Protein AF-A0AAN6S6J2-F1 (afdb_monomer)

Foldseek 3Di:
DDDDDDDDDDDDDDDDDDDDDDDPDDDDDDDDDDDDDDDDDDDDDDDDDPDPPPPPPPDDPLLQCVPCLAENELVSQAAPPRDPVPRPDPKHKYKWAFADFPQDFWGKTWTAGPVRRIAIETEPPDTRPRDDCVVQVNDHFWMKIDMSWHWYDDPDPPDHIYTYHYPPCPNVIHIQPHHPVLLSVLSVCCVVQQCDDDVVSFHAAPQPRHGQVVAPDQEPVRHRGWHADPQQRRGTHSDPVSVVNCCVPPCVSCSSNSNRSVVNRD

Secondary structure (DSSP, 8-state):
----------------------PSP----PPP------------------------PPPP-TT-TT-TTTS--TTTSPBTTS-GGG-S-S--EEEEEEEEE--SSS-EEEEE-TT--EEEEEETT--TTS--TTTTT--TTPEEEEET--EEPPSSTTPPPEEEE-TT-GGGSEEESS-HHHHHHHHHHHHHHTT-B-TTS-BB-TTT--BGGG--PBPTTSSB-PEE-TTTS--EESSHHHHHHHIIIIIHHHHHHHHHHHHHH-

Organism: NCBI:txid303347

InterPro domains:
  IPR002893 Zinc finger, MYND-type [PF01753] (205-255)
  IPR002893 Zinc finger, MYND-type [PS50865] (205-255)

Mean predicted aligned error: 13.7 Å

pLDDT: mean 77.32, std 24.16, range [29.52, 98.81]

Radius of gyration: 26.72 Å; Cα contacts (8 Å, |Δi|>4): 401; chains: 1; bounding box: 83×60×64 Å

Sequence (266 aa):
MGKWRISHSVGVSTHISPSNSSRPLSYTHLNLSYVHLFHCIYLSSYSTGNTSQSATMPVPNLTNFNDPLLFPTFTTCPDVDTNPNNVNSSHWFLLGQVKENMTITKPTLILADRLGSPFALVFDGLERDDLDFKSLGLKKGATVVIPNAIRTLPKEEGKRGFVSVPKGQAGEVKAIPGSLEKVLLVGEWMRVNGGIKNEGGKEICDSCGKPADETNEKSGNGKVGLLKCTGCGGVRYCNKDCQVEAWNNWHKGDCKVIKGINAIFA

Solvent-accessible surface area (backbone atoms only — not comparable to full-atom values): 16281 Å² total; per-residue (Å²): 141,85,84,88,84,86,90,81,89,79,87,83,84,85,82,87,77,90,80,87,82,78,68,88,75,82,92,79,86,86,80,90,83,87,88,77,88,82,89,76,91,82,82,89,77,95,72,96,69,95,69,88,71,76,76,74,72,77,77,78,64,73,45,54,70,79,41,57,74,44,30,26,46,77,87,71,35,51,35,81,86,52,63,76,91,75,55,95,51,101,60,34,32,38,48,26,20,29,68,43,80,67,55,75,63,34,39,28,34,34,27,25,24,89,87,61,55,68,34,38,43,35,40,40,92,40,49,46,81,74,59,64,43,70,86,57,48,64,37,72,46,16,17,37,40,31,64,66,52,45,30,42,78,45,94,48,92,91,54,69,34,35,34,72,37,55,65,90,45,66,81,66,46,43,43,32,62,40,42,45,70,54,49,49,55,50,28,50,47,42,64,70,53,53,80,40,47,48,100,85,70,37,48,41,17,76,58,80,63,52,44,25,84,82,31,94,35,61,16,101,81,74,44,74,24,50,38,60,41,88,84,36,65,72,50,34,15,55,46,70,65,41,45,52,52,31,39,75,73,57,41,62,75,41,38,55,31,50,29,33,49,43,76,75,56,104

Structure (mmCIF, N/CA/C/O backbone):
data_AF-A0AAN6S6J2-F1
#
_entry.id   AF-A0AAN6S6J2-F1
#
loop_
_atom_site.group_PDB
_atom_site.id
_atom_site.type_symbol
_atom_site.label_atom_id
_atom_site.label_alt_id
_atom_site.label_comp_id
_atom_site.label_asym_id
_atom_site.label_entity_id
_atom_site.label_seq_id
_atom_site.pdbx_PDB_ins_code
_atom_site.Cartn_x
_atom_site.Cartn_y
_atom_site.Cartn_z
_atom_site.occupancy
_atom_site.B_iso_or_equiv
_atom_site.auth_seq_id
_atom_site.auth_comp_id
_atom_site.auth_asym_id
_atom_site.auth_atom_id
_atom_site.pdbx_PDB_model_num
ATOM 1 N N . MET A 1 1 ? -44.672 42.317 -22.439 1.00 41.31 1 MET A N 1
ATOM 2 C CA . MET A 1 1 ? -44.789 43.487 -21.541 1.00 41.31 1 MET A CA 1
ATOM 3 C C . MET A 1 1 ? -45.827 43.159 -20.480 1.00 41.31 1 MET A C 1
ATOM 5 O O . MET A 1 1 ? -46.999 43.080 -20.804 1.00 41.31 1 MET A O 1
ATOM 9 N N . GLY A 1 2 ? -45.399 42.868 -19.254 1.00 33.25 2 GLY A N 1
ATOM 10 C CA . GLY A 1 2 ? -46.291 42.466 -18.164 1.00 33.25 2 GLY A CA 1
ATOM 11 C C . GLY A 1 2 ? -45.515 42.467 -16.855 1.00 33.25 2 GLY A C 1
ATOM 12 O O . GLY A 1 2 ? -44.528 41.755 -16.719 1.00 33.25 2 GLY A O 1
ATOM 13 N N . LYS A 1 3 ? -45.906 43.378 -15.972 1.00 34.81 3 LYS A N 1
ATOM 14 C CA . LYS A 1 3 ? -45.196 43.865 -14.792 1.00 34.81 3 LYS A CA 1
ATOM 15 C C . LYS A 1 3 ? -45.466 42.997 -13.546 1.00 34.81 3 LYS A C 1
ATOM 17 O O . LYS A 1 3 ? -46.604 42.626 -13.311 1.00 34.81 3 LYS A O 1
ATOM 22 N N . TRP A 1 4 ? -44.403 42.816 -12.753 1.00 29.56 4 TRP A N 1
ATOM 23 C CA . TRP A 1 4 ? -44.306 42.753 -11.280 1.00 29.56 4 TRP A CA 1
ATOM 24 C C . TRP A 1 4 ? -45.151 41.739 -10.489 1.00 29.56 4 TRP A C 1
ATOM 26 O O . TRP A 1 4 ? -46.374 41.819 -10.425 1.00 29.56 4 TRP A O 1
ATOM 36 N N . ARG A 1 5 ? -44.453 40.879 -9.728 1.00 35.09 5 ARG A N 1
ATOM 37 C CA . ARG A 1 5 ? -45.006 40.195 -8.554 1.00 35.09 5 ARG A CA 1
ATOM 38 C C . ARG A 1 5 ? -44.143 40.462 -7.323 1.00 35.09 5 ARG A C 1
ATOM 40 O O . ARG A 1 5 ? -42.922 40.531 -7.396 1.00 35.09 5 ARG A O 1
ATOM 47 N N . ILE A 1 6 ? -44.868 40.670 -6.235 1.00 37.06 6 ILE A N 1
ATOM 48 C CA . ILE A 1 6 ? -44.498 41.264 -4.957 1.00 37.06 6 ILE A CA 1
ATOM 49 C C . ILE A 1 6 ? -43.695 40.287 -4.090 1.00 37.06 6 ILE A C 1
ATOM 51 O O . ILE A 1 6 ? -43.993 39.096 -4.017 1.00 37.06 6 ILE A O 1
ATOM 55 N N . SER A 1 7 ? -42.690 40.851 -3.429 1.00 35.91 7 SER A N 1
ATOM 56 C CA . SER A 1 7 ? -41.810 40.286 -2.410 1.00 35.91 7 SER A CA 1
ATOM 57 C C . SER A 1 7 ? -42.536 39.955 -1.103 1.00 35.91 7 SER A C 1
ATOM 59 O O . SER A 1 7 ? -43.252 40.801 -0.573 1.00 35.91 7 SER A O 1
ATOM 61 N N . HIS A 1 8 ? -42.249 38.783 -0.531 1.00 35.00 8 HIS A N 1
ATOM 62 C CA . HIS A 1 8 ? -42.431 38.509 0.895 1.00 35.00 8 HIS A CA 1
ATOM 63 C C . HIS A 1 8 ? -41.088 38.105 1.506 1.00 35.00 8 HIS A C 1
ATOM 65 O O . HIS A 1 8 ? -40.487 37.096 1.141 1.00 35.00 8 HIS A O 1
ATOM 71 N N . SER A 1 9 ? -40.627 38.949 2.421 1.00 36.16 9 SER A N 1
ATOM 72 C CA . SER A 1 9 ? -39.505 38.757 3.330 1.00 36.16 9 SER A CA 1
ATOM 73 C C . SER A 1 9 ? -39.927 37.872 4.501 1.00 36.16 9 SER A C 1
ATOM 75 O O . SER A 1 9 ? -40.885 38.205 5.199 1.00 36.16 9 SER A O 1
ATOM 77 N N . VAL A 1 10 ? -39.189 36.792 4.758 1.00 38.91 10 VAL A N 1
ATOM 78 C CA . VAL A 1 10 ? -39.312 36.003 5.992 1.00 38.91 10 VAL A CA 1
ATOM 79 C C . VAL A 1 10 ? -37.950 36.012 6.678 1.00 38.91 10 VAL A C 1
ATOM 81 O O . VAL A 1 10 ? -36.942 35.641 6.078 1.00 38.91 10 VAL A O 1
ATOM 84 N N . GLY A 1 11 ? -37.926 36.543 7.900 1.00 33.41 11 GLY A N 1
ATOM 85 C CA . GLY A 1 11 ? -36.722 36.776 8.689 1.00 33.41 11 GLY A CA 1
ATOM 86 C C . GLY A 1 11 ? -36.055 35.480 9.142 1.00 33.41 11 GLY A C 1
ATOM 87 O O . GLY A 1 11 ? -36.711 34.567 9.638 1.00 33.41 11 GLY A O 1
ATOM 88 N N . VAL A 1 12 ? -34.732 35.428 8.994 1.00 35.91 12 VAL A N 1
ATOM 89 C CA . VAL A 1 12 ? -33.878 34.388 9.570 1.00 35.91 12 VAL A CA 1
ATOM 90 C C . VAL A 1 12 ? -33.395 34.884 10.929 1.00 35.91 12 VAL A C 1
ATOM 92 O O . VAL A 1 12 ? -32.656 35.861 11.018 1.00 35.91 12 VAL A O 1
ATOM 95 N N . SER A 1 13 ? -33.837 34.208 11.986 1.00 32.84 13 SER A N 1
ATOM 96 C CA . SER A 1 13 ? -33.362 34.403 13.354 1.00 32.84 13 SER A CA 1
ATOM 97 C C . SER A 1 13 ? -32.061 33.621 13.544 1.00 32.84 13 SER A C 1
ATOM 99 O O . SER A 1 13 ? -32.067 32.390 13.561 1.00 32.84 13 SER A O 1
ATOM 101 N N . THR A 1 14 ? -30.931 34.317 13.661 1.00 34.09 14 THR A N 1
ATOM 102 C CA . THR A 1 14 ? -29.623 33.718 13.951 1.00 34.09 14 THR A CA 1
ATOM 103 C C . THR A 1 14 ? -29.440 33.543 15.457 1.00 34.09 14 THR A C 1
ATOM 105 O O . THR A 1 14 ? -29.057 34.483 16.150 1.00 34.09 14 THR A O 1
ATOM 108 N N . HIS A 1 15 ? -29.671 32.331 15.962 1.00 32.38 15 HIS A N 1
ATOM 109 C CA . HIS A 1 15 ? -29.112 31.892 17.241 1.00 32.38 15 HIS A CA 1
ATOM 110 C C . HIS A 1 15 ? -27.769 31.207 16.968 1.00 32.38 15 HIS A C 1
ATOM 112 O O . HIS A 1 15 ? -27.717 30.093 16.453 1.00 32.38 15 HIS A O 1
ATOM 118 N N . ILE A 1 16 ? -26.676 31.898 17.290 1.00 35.22 16 ILE A N 1
ATOM 119 C CA . ILE A 1 16 ? -25.327 31.330 17.319 1.00 35.22 16 ILE A CA 1
ATOM 120 C C . ILE A 1 16 ? -25.112 30.771 18.726 1.00 35.22 16 ILE A C 1
ATOM 122 O O . ILE A 1 16 ? -25.206 31.494 19.715 1.00 35.22 16 ILE A O 1
ATOM 126 N N . SER A 1 17 ? -24.829 29.475 18.822 1.00 33.06 17 SER A N 1
ATOM 127 C CA . SER A 1 17 ? -24.227 28.857 20.004 1.00 33.06 17 SER A CA 1
ATOM 128 C C . SER A 1 17 ? -23.002 28.055 19.559 1.00 33.06 17 SER A C 1
ATOM 130 O O . SER A 1 17 ? -23.065 27.395 18.520 1.00 33.06 17 SER A O 1
ATOM 132 N N . PRO A 1 18 ? -21.875 28.135 20.286 1.00 31.61 18 PRO A N 1
ATOM 133 C CA . PRO A 1 18 ? -20.610 27.574 19.838 1.00 31.61 18 PRO A CA 1
ATOM 134 C C . PRO A 1 18 ? -20.494 26.105 20.265 1.00 31.61 18 PRO A C 1
ATOM 136 O O . PRO A 1 18 ? -20.432 25.805 21.454 1.00 31.61 18 PRO A O 1
ATOM 139 N N . SER A 1 19 ? -20.432 25.175 19.308 1.00 35.28 19 SER A N 1
ATOM 140 C CA . SER A 1 19 ? -20.037 23.789 19.581 1.00 35.28 19 SER A CA 1
ATOM 141 C C . SER A 1 19 ? -18.562 23.587 19.243 1.00 35.28 19 SER A C 1
ATOM 143 O O . SER A 1 19 ? -18.131 23.702 18.096 1.00 35.28 19 SER A O 1
ATOM 145 N N . ASN A 1 20 ? -17.817 23.302 20.301 1.00 33.47 20 ASN A N 1
ATOM 146 C CA . ASN A 1 20 ? -16.384 23.098 20.402 1.00 33.47 20 ASN A CA 1
ATOM 147 C C . ASN A 1 20 ? -15.932 21.880 19.564 1.00 33.47 20 ASN A C 1
ATOM 149 O O . ASN A 1 20 ? -16.141 20.738 19.965 1.00 33.47 20 ASN A O 1
ATOM 153 N N . SER A 1 21 ? -15.333 22.110 18.390 1.00 33.53 21 SER A N 1
ATOM 154 C CA . SER A 1 21 ? -14.711 21.062 17.570 1.00 33.53 21 SER A CA 1
ATOM 155 C C . SER A 1 21 ? -13.226 20.935 17.917 1.00 33.53 21 SER A C 1
ATOM 157 O O . SER A 1 21 ? -12.359 21.524 17.265 1.00 33.53 21 SER A O 1
ATOM 159 N N . SER A 1 22 ? -12.915 20.174 18.959 1.00 32.97 22 SER A N 1
ATOM 160 C CA . SER A 1 22 ? -11.534 19.848 19.312 1.00 32.97 22 SER A CA 1
ATOM 161 C C . SER A 1 22 ? -11.088 18.617 18.517 1.00 32.97 22 SER A C 1
ATOM 163 O O . SER A 1 22 ? -11.364 17.481 18.890 1.00 32.97 22 SER A O 1
ATOM 165 N N . ARG A 1 23 ? -10.382 18.837 17.402 1.00 40.31 23 ARG A N 1
ATOM 166 C CA . ARG A 1 23 ? -9.418 17.846 16.895 1.00 40.31 23 ARG A CA 1
ATOM 167 C C . ARG A 1 23 ? -8.406 17.572 18.023 1.00 40.31 23 ARG A C 1
ATOM 169 O O . ARG A 1 23 ? -7.992 18.550 18.650 1.00 40.31 23 ARG A O 1
ATOM 176 N N . PRO A 1 24 ? -7.934 16.339 18.275 1.00 34.03 24 PRO A N 1
ATOM 177 C CA . PRO A 1 24 ? -6.680 16.196 19.001 1.00 34.03 24 PRO A CA 1
ATOM 178 C C . PRO A 1 24 ? -5.578 16.881 18.174 1.00 34.03 24 PRO A C 1
ATOM 180 O O . PRO A 1 24 ? -5.509 16.752 16.950 1.00 34.03 24 PRO A O 1
ATOM 183 N N . LEU A 1 25 ? -4.835 17.736 18.869 1.00 35.66 25 LEU A N 1
ATOM 184 C CA . LEU A 1 25 ? -4.082 18.873 18.359 1.00 35.66 25 LEU A CA 1
ATOM 185 C C . LEU A 1 25 ? -2.904 18.525 17.438 1.00 35.66 25 LEU A C 1
ATOM 187 O O . LEU A 1 25 ? -2.247 17.496 17.543 1.00 35.66 25 LEU A O 1
ATOM 191 N N . SER A 1 26 ? -2.664 19.499 16.567 1.00 30.84 26 SER A N 1
ATOM 192 C CA . SER A 1 26 ? -1.474 19.822 15.783 1.00 30.84 26 SER A CA 1
ATOM 193 C C . SER A 1 26 ? -0.126 19.280 16.279 1.00 30.84 26 SER A C 1
ATOM 195 O O . SER A 1 26 ? 0.339 19.605 17.369 1.00 30.84 26 SER A O 1
ATOM 197 N N . TYR A 1 27 ? 0.561 18.600 15.363 1.00 43.97 27 TYR A N 1
ATOM 198 C CA . TYR A 1 27 ? 2.016 18.484 15.289 1.00 43.97 27 TYR A CA 1
ATOM 199 C C . TYR A 1 27 ? 2.633 19.868 15.027 1.00 43.97 27 TYR A C 1
ATOM 201 O O . TYR A 1 27 ? 2.428 20.393 13.939 1.00 43.97 27 TYR A O 1
ATOM 209 N N . THR A 1 28 ? 3.385 20.435 15.980 1.00 34.84 28 THR A N 1
ATOM 210 C CA . THR A 1 28 ? 4.533 21.337 15.730 1.00 34.84 28 THR A CA 1
ATOM 211 C C . THR A 1 28 ? 5.262 21.717 17.029 1.00 34.84 28 THR A C 1
ATOM 213 O O . THR A 1 28 ? 4.628 22.127 17.994 1.00 34.84 28 THR A O 1
ATOM 216 N N . HIS A 1 29 ? 6.601 21.670 16.962 1.00 30.45 29 HIS A N 1
ATOM 217 C CA . HIS A 1 29 ? 7.621 22.287 17.831 1.00 30.45 29 HIS A CA 1
ATOM 218 C C . HIS A 1 29 ? 7.775 21.802 19.286 1.00 30.45 29 HIS A C 1
ATOM 220 O O . HIS A 1 29 ? 7.231 22.383 20.219 1.00 30.45 29 HIS A O 1
ATOM 226 N N . LEU A 1 30 ? 8.688 20.841 19.492 1.00 33.56 30 LEU A N 1
ATOM 227 C CA . LEU A 1 30 ? 9.457 20.751 20.737 1.00 33.56 30 LEU A CA 1
ATOM 228 C C . LEU A 1 30 ? 10.796 21.474 20.553 1.00 33.56 30 LEU A C 1
ATOM 230 O O . LEU A 1 30 ? 11.590 21.148 19.671 1.00 33.56 30 LEU A O 1
ATOM 234 N N . ASN A 1 31 ? 10.983 22.499 21.381 1.00 29.52 31 ASN A N 1
ATOM 235 C CA . ASN A 1 31 ? 12.181 23.314 21.505 1.00 29.52 31 ASN A CA 1
ATOM 236 C C . ASN A 1 31 ? 13.368 22.490 22.025 1.00 29.52 31 ASN A C 1
ATOM 238 O O . ASN A 1 31 ? 13.251 21.770 23.016 1.00 29.52 31 ASN A O 1
ATOM 242 N N . LEU A 1 32 ? 14.528 22.678 21.390 1.00 36.22 32 LEU A N 1
ATOM 243 C CA . LEU A 1 32 ? 15.833 22.390 21.976 1.00 36.22 32 LEU A CA 1
ATOM 244 C C . LEU A 1 32 ? 16.056 23.315 23.174 1.00 36.22 32 LEU A C 1
ATOM 246 O O . LEU A 1 32 ? 16.066 24.531 22.997 1.00 36.22 32 LEU A O 1
ATOM 250 N N . SER A 1 33 ? 16.293 22.755 24.358 1.00 34.53 33 SER A N 1
ATOM 251 C CA . SER A 1 33 ? 17.251 23.271 25.354 1.00 34.53 33 SER A CA 1
ATOM 252 C C . SER A 1 33 ? 17.115 22.507 26.670 1.00 34.53 33 SER A C 1
ATOM 254 O O . SER A 1 33 ? 16.249 22.813 27.476 1.00 34.53 33 SER A O 1
ATOM 256 N N . TYR A 1 34 ? 18.006 21.544 26.915 1.00 31.44 34 TYR A N 1
ATOM 257 C CA . TYR A 1 34 ? 18.611 21.379 28.241 1.00 31.44 34 TYR A CA 1
ATOM 258 C C . TYR A 1 34 ? 19.849 20.482 28.133 1.00 31.44 34 TYR A C 1
ATOM 260 O O . TYR A 1 34 ? 19.784 19.258 28.196 1.00 31.44 34 TYR A O 1
ATOM 268 N N . VAL A 1 35 ? 20.996 21.121 27.913 1.00 38.16 35 VAL A N 1
ATOM 269 C CA . VAL A 1 35 ? 22.318 20.527 28.106 1.00 38.16 35 VAL A CA 1
ATOM 270 C C . VAL A 1 35 ? 22.774 20.998 29.476 1.00 38.16 35 VAL A C 1
ATOM 272 O O . VAL A 1 35 ? 23.036 22.183 29.629 1.00 38.16 35 VAL A O 1
ATOM 275 N N . HIS A 1 36 ? 22.870 20.111 30.464 1.00 33.72 36 HIS A N 1
ATOM 276 C CA . HIS A 1 36 ? 23.727 20.358 31.621 1.00 33.72 36 HIS A CA 1
ATOM 277 C C . HIS A 1 36 ? 24.245 19.049 32.222 1.00 33.72 36 HIS A C 1
ATOM 279 O O . HIS A 1 36 ? 23.499 18.236 32.757 1.00 33.72 36 HIS A O 1
ATOM 285 N N . LEU A 1 37 ? 25.562 18.900 32.055 1.00 37.16 37 LEU A N 1
ATOM 286 C CA . LEU A 1 37 ? 26.555 18.298 32.939 1.00 37.16 37 LEU A CA 1
ATOM 287 C C . LEU A 1 37 ? 26.045 17.376 34.055 1.00 37.16 37 LEU A C 1
ATOM 289 O O . LEU A 1 37 ? 25.553 17.865 35.064 1.00 37.16 37 LEU A O 1
ATOM 293 N N . PHE A 1 38 ? 26.431 16.102 33.982 1.00 33.12 38 PHE A N 1
ATOM 294 C CA . PHE A 1 38 ? 27.017 15.420 35.137 1.00 33.12 38 PHE A CA 1
ATOM 295 C C . PHE A 1 38 ? 28.213 14.577 34.687 1.00 33.12 38 PHE A C 1
ATOM 297 O O . PHE A 1 38 ? 28.082 13.488 34.137 1.00 33.12 38 PHE A O 1
ATOM 304 N N . HIS A 1 39 ? 29.400 15.137 34.919 1.00 33.12 39 HIS A N 1
ATOM 305 C CA . HIS A 1 39 ? 30.648 14.398 35.030 1.00 33.12 39 HIS A CA 1
ATOM 306 C C . HIS A 1 39 ? 30.642 13.747 36.417 1.00 33.12 39 HIS A C 1
ATOM 308 O O . HIS A 1 39 ? 30.674 14.460 37.417 1.00 33.12 39 HIS A O 1
ATOM 314 N N . CYS A 1 40 ? 30.620 12.419 36.491 1.00 33.28 40 CYS A N 1
ATOM 315 C CA . CYS A 1 40 ? 31.036 11.709 37.696 1.00 33.28 40 CYS A CA 1
ATOM 316 C C . CYS A 1 40 ? 31.845 10.479 37.296 1.00 33.28 40 CYS A C 1
ATOM 318 O O . CYS A 1 40 ? 31.344 9.529 36.701 1.00 33.28 40 CYS A O 1
ATOM 320 N N . ILE A 1 41 ? 33.131 10.573 37.611 1.00 41.06 41 ILE A N 1
ATOM 321 C CA . ILE A 1 41 ? 34.141 9.529 37.535 1.00 41.06 41 ILE A CA 1
ATOM 322 C C . ILE A 1 41 ? 33.829 8.506 38.630 1.00 41.06 41 ILE A C 1
ATOM 324 O O . ILE A 1 41 ? 33.777 8.869 39.804 1.00 41.06 41 ILE A O 1
ATOM 328 N N . TYR A 1 42 ? 33.685 7.231 38.269 1.00 36.78 42 TYR A N 1
ATOM 329 C CA . TYR A 1 42 ? 33.930 6.138 39.207 1.00 36.78 42 TYR A CA 1
ATOM 330 C C . TYR A 1 42 ? 34.607 4.969 38.489 1.00 36.78 42 TYR A C 1
ATOM 332 O O . TYR A 1 42 ? 34.090 4.419 37.518 1.00 36.78 42 TYR A O 1
ATOM 340 N N . LEU A 1 43 ? 35.812 4.656 38.960 1.00 37.06 43 LEU A N 1
ATOM 341 C CA . LEU A 1 43 ? 36.624 3.501 38.593 1.00 37.06 43 LEU A CA 1
ATOM 342 C C . LEU A 1 43 ? 36.275 2.302 39.488 1.00 37.06 43 LEU A C 1
ATOM 344 O O . LEU A 1 43 ? 35.846 2.479 40.625 1.00 37.06 43 LEU A O 1
ATOM 348 N N . SER A 1 44 ? 36.610 1.112 38.976 1.00 35.47 44 SER A N 1
ATOM 349 C CA . SER A 1 44 ? 36.586 -0.218 39.614 1.00 35.47 44 SER A CA 1
ATOM 350 C C . SER A 1 44 ? 35.195 -0.857 39.727 1.00 35.47 44 SER A C 1
ATOM 352 O O . SER A 1 44 ? 34.253 -0.266 40.227 1.00 35.47 44 SER A O 1
ATOM 354 N N . SER A 1 45 ? 34.970 -2.097 39.293 1.00 35.97 45 SER A N 1
ATOM 355 C CA . SER A 1 45 ? 35.841 -3.273 39.394 1.00 35.97 45 SER A CA 1
ATOM 356 C C . SER A 1 45 ? 35.447 -4.304 38.333 1.00 35.97 45 SER A C 1
ATOM 358 O O . SER A 1 45 ? 34.263 -4.473 38.048 1.00 35.97 45 SER A O 1
ATOM 360 N N . TYR A 1 46 ? 36.425 -5.030 37.793 1.00 38.88 46 TYR A N 1
ATOM 361 C CA . TYR A 1 46 ? 36.183 -6.260 37.039 1.00 38.88 46 TYR A CA 1
ATOM 362 C C . TYR A 1 46 ? 35.478 -7.286 37.937 1.00 38.88 46 TYR A C 1
ATOM 364 O O . TYR A 1 46 ? 36.015 -7.676 38.971 1.00 38.88 46 TYR A O 1
ATOM 372 N N . SER A 1 47 ? 34.305 -7.754 37.514 1.00 36.84 47 SER A N 1
ATOM 373 C CA . SER A 1 47 ? 33.725 -9.009 37.987 1.00 36.84 47 SER A CA 1
ATOM 374 C C . SER A 1 47 ? 33.324 -9.846 36.781 1.00 36.84 47 SER A C 1
ATOM 376 O O . SER A 1 47 ? 32.540 -9.433 35.927 1.00 36.84 47 SER A O 1
ATOM 378 N N . THR A 1 48 ? 33.954 -11.011 36.690 1.00 47.00 48 THR A N 1
ATOM 379 C CA . THR A 1 48 ? 33.738 -12.048 35.690 1.00 47.00 48 THR A CA 1
ATOM 380 C C . THR A 1 48 ? 32.341 -12.637 35.839 1.00 47.00 48 THR A C 1
ATOM 382 O O . THR A 1 48 ? 32.087 -13.432 36.741 1.00 47.00 48 THR A O 1
ATOM 385 N N . GLY A 1 49 ? 31.453 -12.276 34.920 1.00 33.56 49 GLY A N 1
ATOM 386 C CA . GLY A 1 49 ? 30.137 -12.881 34.764 1.00 33.56 49 GLY A CA 1
ATOM 387 C C . GLY A 1 49 ? 29.835 -13.055 33.286 1.00 33.56 49 GLY A C 1
ATOM 388 O O . GLY A 1 49 ? 29.196 -12.207 32.673 1.00 33.56 49 GLY A O 1
ATOM 389 N N . ASN A 1 50 ? 30.332 -14.148 32.708 1.00 43.47 50 ASN A N 1
ATOM 390 C CA . ASN A 1 50 ? 29.982 -14.601 31.368 1.00 43.47 50 ASN A CA 1
ATOM 391 C C . ASN A 1 50 ? 28.490 -14.970 31.357 1.00 43.47 50 ASN A C 1
ATOM 393 O O . ASN A 1 50 ? 28.119 -16.095 31.678 1.00 43.47 50 ASN A O 1
ATOM 397 N N . THR A 1 51 ? 27.633 -13.996 31.058 1.00 36.78 51 THR A N 1
ATOM 398 C CA . THR A 1 51 ? 26.234 -14.240 30.713 1.00 36.78 51 THR A CA 1
ATOM 399 C C . THR A 1 51 ? 26.099 -13.881 29.250 1.00 36.78 51 THR A C 1
ATOM 401 O O . THR A 1 51 ? 25.987 -12.711 28.891 1.00 36.78 51 THR A O 1
ATOM 404 N N . SER A 1 52 ? 26.140 -14.899 28.400 1.00 44.53 52 SER A N 1
ATOM 405 C CA . SER A 1 52 ? 25.664 -14.855 27.024 1.00 44.53 52 SER A CA 1
ATOM 406 C C . SER A 1 52 ? 24.165 -14.541 27.037 1.00 44.53 52 SER A C 1
ATOM 408 O O . SER A 1 52 ? 23.312 -15.409 26.867 1.00 44.53 52 SER A O 1
ATOM 410 N N . GLN A 1 53 ? 23.832 -13.271 27.280 1.00 38.28 53 GLN A N 1
ATOM 411 C CA . GLN A 1 53 ? 22.523 -12.727 26.967 1.00 38.28 53 GLN A CA 1
ATOM 412 C C . GLN A 1 53 ? 22.437 -12.720 25.446 1.00 38.28 53 GLN A C 1
ATOM 414 O O . GLN A 1 53 ? 22.999 -11.858 24.774 1.00 38.28 53 GLN A O 1
ATOM 419 N N . SER A 1 54 ? 21.796 -13.757 24.909 1.00 39.94 54 SER A N 1
ATOM 420 C CA . SER A 1 54 ? 21.288 -13.754 23.547 1.00 39.94 54 SER A CA 1
ATOM 421 C C . SER A 1 54 ? 20.445 -12.491 23.413 1.00 39.94 54 SER A C 1
ATOM 423 O O . SER A 1 54 ? 19.378 -12.384 24.015 1.00 39.94 54 SER A O 1
ATOM 425 N N . ALA A 1 55 ? 20.991 -11.485 22.731 1.00 37.72 55 ALA A N 1
ATOM 426 C CA . ALA A 1 55 ? 20.266 -10.276 22.410 1.00 37.72 55 ALA A CA 1
ATOM 427 C C . ALA A 1 55 ? 19.126 -10.701 21.488 1.00 37.72 55 ALA A C 1
ATOM 429 O O . ALA A 1 55 ? 19.325 -10.924 20.295 1.00 37.72 55 ALA A O 1
ATOM 430 N N . THR A 1 56 ? 17.939 -10.887 22.057 1.00 37.38 56 THR A N 1
ATOM 431 C CA . THR A 1 56 ? 16.716 -11.043 21.285 1.00 37.38 56 THR A CA 1
ATOM 432 C C . THR A 1 56 ? 16.575 -9.756 20.488 1.00 37.38 56 THR A C 1
ATOM 434 O O . THR A 1 56 ? 16.227 -8.714 21.045 1.00 37.38 56 THR A O 1
ATOM 437 N N . MET A 1 57 ? 16.946 -9.797 19.207 1.00 35.84 57 MET A N 1
ATOM 438 C CA . MET A 1 57 ? 16.784 -8.663 18.306 1.00 35.84 57 MET A CA 1
ATOM 439 C C . MET A 1 57 ? 15.323 -8.203 18.416 1.00 35.84 57 MET A C 1
ATOM 441 O O . MET A 1 57 ? 14.429 -9.052 18.321 1.00 35.84 57 MET A O 1
ATOM 445 N N . PRO A 1 58 ? 15.050 -6.911 18.675 1.00 49.41 58 PRO A N 1
ATOM 446 C CA . PRO A 1 58 ? 13.681 -6.427 18.720 1.00 49.41 58 PRO A CA 1
ATOM 447 C C . PRO A 1 58 ? 13.008 -6.786 17.394 1.00 49.41 58 PRO A C 1
ATOM 449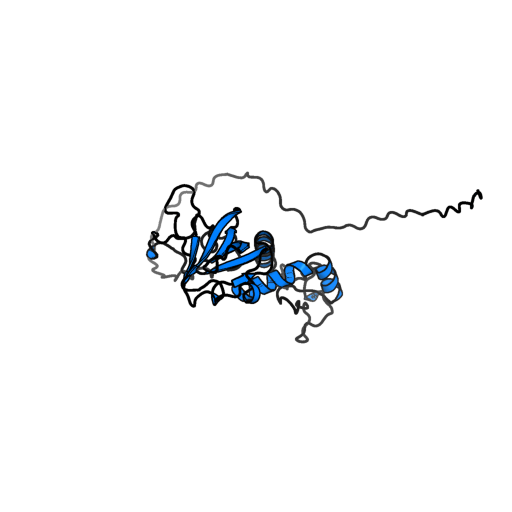 O O . PRO A 1 58 ? 13.549 -6.499 16.326 1.00 49.41 58 PRO A O 1
ATOM 452 N N . VAL A 1 59 ? 11.857 -7.463 17.468 1.00 49.56 59 VAL A N 1
ATOM 453 C CA . VAL A 1 59 ? 11.070 -7.818 16.283 1.00 49.56 59 VAL A CA 1
ATOM 454 C C . VAL A 1 59 ? 10.825 -6.525 15.499 1.00 49.56 59 VAL A C 1
ATOM 456 O O . VAL A 1 59 ? 10.311 -5.566 16.087 1.00 49.56 59 VAL A O 1
ATOM 459 N N . PRO A 1 60 ? 11.225 -6.446 14.216 1.00 59.62 60 PRO A N 1
ATOM 460 C CA . PRO A 1 60 ? 11.103 -5.218 13.451 1.00 59.62 60 PRO A CA 1
ATOM 461 C C . PRO A 1 60 ? 9.637 -4.796 13.403 1.00 59.62 60 PRO A C 1
ATOM 463 O O . PRO A 1 60 ? 8.751 -5.585 13.078 1.00 59.62 60 PRO A O 1
ATOM 466 N N . ASN A 1 61 ? 9.371 -3.538 13.751 1.00 70.56 61 ASN A N 1
ATOM 467 C CA . ASN A 1 61 ? 8.034 -2.983 13.638 1.00 70.56 61 ASN A CA 1
ATOM 468 C C . ASN A 1 61 ? 7.733 -2.747 12.153 1.00 70.56 61 ASN A C 1
ATOM 470 O O . ASN A 1 61 ? 8.061 -1.692 11.608 1.00 70.56 61 ASN A O 1
ATOM 474 N N . LEU A 1 62 ? 7.086 -3.724 11.513 1.00 75.75 62 LEU A N 1
ATOM 475 C CA . LEU A 1 62 ? 6.775 -3.722 10.078 1.00 75.75 62 LEU A CA 1
ATOM 476 C C . LEU A 1 62 ? 5.785 -2.624 9.641 1.00 75.75 62 LEU A C 1
ATOM 478 O O . LEU A 1 62 ? 5.466 -2.516 8.461 1.00 75.75 62 LEU A O 1
ATOM 482 N N . THR A 1 63 ? 5.324 -1.779 10.569 1.00 78.31 63 THR A N 1
ATOM 483 C CA . THR A 1 63 ? 4.504 -0.591 10.273 1.00 78.31 63 THR A CA 1
ATOM 484 C C . THR A 1 63 ? 5.269 0.728 10.413 1.00 78.31 63 THR A C 1
ATOM 486 O O . THR A 1 63 ? 4.738 1.784 10.066 1.00 78.31 63 THR A O 1
ATOM 489 N N . ASN A 1 64 ? 6.530 0.703 10.865 1.00 86.19 64 ASN A N 1
ATOM 490 C CA . ASN A 1 64 ? 7.380 1.890 10.891 1.00 86.19 64 ASN A CA 1
ATOM 491 C C . ASN A 1 64 ? 7.972 2.174 9.501 1.00 86.19 64 ASN A C 1
ATOM 493 O O . ASN A 1 64 ? 9.156 1.954 9.257 1.00 86.19 64 ASN A O 1
ATOM 497 N N . PHE A 1 65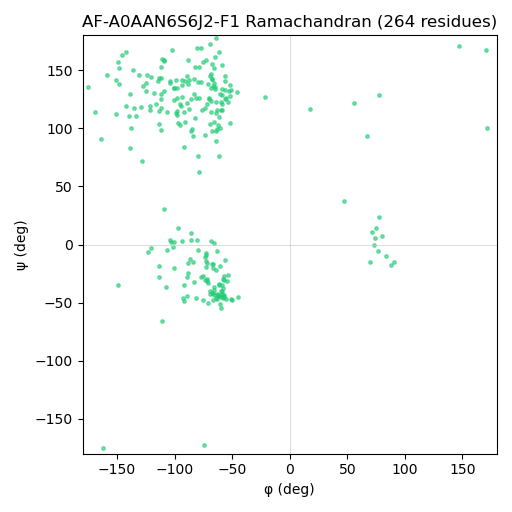 ? 7.158 2.721 8.597 1.00 90.75 65 PHE A N 1
ATOM 498 C CA . PHE A 1 65 ? 7.580 3.077 7.234 1.00 90.75 65 PHE A CA 1
ATOM 499 C C . PHE A 1 65 ? 8.666 4.169 7.156 1.00 90.75 65 PHE A C 1
ATOM 501 O O . PHE A 1 65 ? 9.166 4.479 6.071 1.00 90.75 65 PHE A O 1
ATOM 508 N N . ASN A 1 66 ? 9.043 4.762 8.292 1.00 87.62 66 ASN A N 1
ATOM 509 C CA . ASN A 1 66 ? 10.141 5.718 8.375 1.00 87.62 66 ASN A CA 1
ATOM 510 C C . ASN A 1 66 ? 11.499 5.051 8.616 1.00 87.62 66 ASN A C 1
ATOM 512 O O . ASN A 1 66 ? 12.512 5.701 8.356 1.00 87.62 66 ASN A O 1
ATOM 516 N N . ASP A 1 67 ? 11.537 3.784 9.044 1.00 90.06 67 ASP A N 1
ATOM 517 C CA . ASP A 1 67 ? 12.778 3.028 9.232 1.00 90.06 67 ASP A CA 1
ATOM 518 C C . ASP A 1 67 ? 13.522 2.886 7.889 1.00 90.06 67 ASP A C 1
ATOM 520 O O . ASP A 1 67 ? 13.047 2.173 7.005 1.00 90.06 67 ASP A O 1
ATOM 524 N N . PRO A 1 68 ? 14.673 3.558 7.694 1.00 89.12 68 PRO A N 1
ATOM 525 C CA . PRO A 1 68 ? 15.381 3.540 6.418 1.00 89.12 68 PRO A CA 1
ATOM 526 C C . PRO A 1 68 ? 16.066 2.198 6.119 1.00 89.12 68 PRO A C 1
ATOM 528 O O . PRO A 1 68 ? 16.437 1.976 4.968 1.00 89.12 68 PRO A O 1
ATOM 531 N N . LEU A 1 69 ? 16.244 1.322 7.117 1.00 88.44 69 LEU A N 1
ATOM 532 C CA . LEU A 1 69 ? 16.826 -0.012 6.931 1.00 88.44 69 LEU A CA 1
ATOM 533 C C . LEU A 1 69 ? 15.781 -1.025 6.457 1.00 88.44 69 LEU A C 1
ATOM 535 O O . LEU A 1 69 ? 16.108 -1.952 5.715 1.00 88.44 69 LEU A O 1
ATOM 539 N N . LEU A 1 70 ? 14.528 -0.844 6.880 1.00 90.62 70 LEU A N 1
ATOM 540 C CA . LEU A 1 70 ? 13.407 -1.689 6.473 1.00 90.62 70 LEU A CA 1
ATOM 541 C C . LEU A 1 70 ? 12.685 -1.135 5.237 1.00 90.62 70 LEU A C 1
ATOM 543 O O . LEU A 1 70 ? 12.240 -1.908 4.394 1.00 90.62 70 LEU A O 1
ATOM 547 N N . PHE A 1 71 ? 12.602 0.189 5.108 1.00 94.06 71 PHE A N 1
ATOM 548 C CA . PHE A 1 71 ? 11.926 0.904 4.024 1.00 94.06 71 PHE A CA 1
ATOM 549 C C . PHE A 1 71 ? 12.856 1.955 3.389 1.00 94.06 71 PHE A C 1
ATOM 551 O O . PHE A 1 71 ? 12.680 3.164 3.597 1.00 94.06 71 PHE A O 1
ATOM 558 N N . PRO A 1 72 ? 13.876 1.520 2.624 1.00 94.50 72 PRO A N 1
ATOM 559 C CA . PRO A 1 72 ? 14.808 2.431 1.968 1.00 94.50 72 PRO A CA 1
ATOM 560 C C . PRO A 1 72 ? 14.116 3.296 0.902 1.00 94.50 72 PRO A C 1
ATOM 562 O O . PRO A 1 72 ? 13.042 2.969 0.389 1.00 94.50 72 PRO A O 1
ATOM 565 N N . THR A 1 73 ? 14.757 4.406 0.528 1.00 95.50 73 THR A N 1
ATOM 566 C CA . THR A 1 73 ? 14.418 5.132 -0.707 1.00 95.50 73 THR A CA 1
ATOM 567 C C . THR A 1 73 ? 15.004 4.395 -1.907 1.00 95.50 73 THR A C 1
ATOM 569 O O . THR A 1 73 ? 15.854 3.518 -1.749 1.00 95.50 73 THR A O 1
ATOM 572 N N . PHE A 1 74 ? 14.619 4.768 -3.129 1.00 94.88 74 PHE A N 1
ATOM 573 C CA . PHE A 1 74 ? 15.222 4.166 -4.319 1.00 94.88 74 PHE A CA 1
ATOM 574 C C . PHE A 1 74 ? 16.743 4.383 -4.360 1.00 94.88 74 PHE A C 1
ATOM 576 O O . PHE A 1 74 ? 17.485 3.510 -4.791 1.00 94.88 74 PHE A O 1
ATOM 583 N N . THR A 1 75 ? 17.228 5.532 -3.885 1.00 92.00 75 THR A N 1
ATOM 584 C CA . THR A 1 75 ? 18.658 5.873 -3.887 1.00 92.00 75 THR A CA 1
ATOM 585 C C . THR A 1 75 ? 19.476 5.149 -2.821 1.00 92.00 75 THR A C 1
ATOM 587 O O . THR A 1 75 ? 20.666 4.944 -3.040 1.00 92.00 75 THR A O 1
ATOM 590 N N . THR A 1 76 ? 18.866 4.760 -1.698 1.00 91.44 76 THR A N 1
ATOM 591 C CA . THR A 1 76 ? 19.536 4.028 -0.606 1.00 91.44 76 THR A CA 1
ATOM 592 C C . THR A 1 76 ? 19.237 2.529 -0.623 1.00 91.44 76 THR A C 1
ATOM 594 O O . THR A 1 76 ? 19.715 1.799 0.239 1.00 91.44 76 THR A O 1
ATOM 597 N N . CYS A 1 77 ? 18.409 2.071 -1.561 1.00 90.56 77 CYS A N 1
ATOM 598 C CA . CYS A 1 77 ? 18.117 0.663 -1.786 1.00 90.56 77 CYS A CA 1
ATOM 599 C C . CYS A 1 77 ? 19.392 -0.057 -2.270 1.00 90.56 77 CYS A C 1
ATOM 601 O O . CYS A 1 77 ? 20.119 0.522 -3.086 1.00 90.56 77 CYS A O 1
ATOM 603 N N . PRO A 1 78 ? 19.676 -1.288 -1.795 1.00 89.94 78 PRO A N 1
ATOM 604 C CA . PRO A 1 78 ? 20.831 -2.052 -2.259 1.00 89.94 78 PRO A CA 1
ATOM 605 C C . PRO A 1 78 ? 20.861 -2.148 -3.784 1.00 89.94 78 PRO A C 1
ATOM 607 O O . PRO A 1 78 ? 19.822 -2.355 -4.416 1.00 89.94 78 PRO A O 1
ATOM 610 N N . ASP A 1 79 ? 22.037 -1.971 -4.378 1.00 87.69 79 ASP A N 1
ATOM 611 C CA . ASP A 1 79 ? 22.245 -2.176 -5.811 1.00 87.69 79 ASP A CA 1
ATOM 612 C C . ASP A 1 79 ? 22.931 -3.510 -6.106 1.00 87.69 79 ASP A C 1
ATOM 614 O O . ASP A 1 79 ? 23.418 -4.188 -5.207 1.00 87.69 79 ASP A O 1
ATOM 618 N N . VAL A 1 80 ? 22.928 -3.903 -7.381 1.00 77.88 80 VAL A N 1
ATOM 619 C CA . VAL A 1 80 ? 23.521 -5.167 -7.857 1.00 77.88 80 VAL A CA 1
ATOM 620 C C . VAL A 1 80 ? 25.012 -5.284 -7.503 1.00 77.88 80 VAL A C 1
ATOM 622 O O . VAL A 1 80 ? 25.507 -6.395 -7.328 1.00 77.88 80 VAL A O 1
ATOM 625 N N . ASP A 1 81 ? 25.710 -4.155 -7.358 1.00 75.69 81 ASP A N 1
ATOM 626 C CA . ASP A 1 81 ? 27.132 -4.107 -7.005 1.00 75.69 81 ASP A CA 1
ATOM 627 C C . ASP A 1 81 ? 27.355 -4.126 -5.477 1.00 75.69 81 ASP A C 1
ATOM 629 O O . ASP A 1 81 ? 28.470 -4.360 -4.998 1.00 75.69 81 ASP A O 1
ATOM 633 N N . THR A 1 82 ? 26.297 -3.920 -4.686 1.00 69.38 82 THR A N 1
ATOM 634 C CA . THR A 1 82 ? 26.335 -3.982 -3.224 1.00 69.38 82 THR A CA 1
ATOM 635 C C . THR A 1 82 ? 26.443 -5.441 -2.775 1.00 69.38 82 THR A C 1
ATOM 637 O O . THR A 1 82 ? 25.540 -6.246 -2.993 1.00 69.38 82 THR A O 1
ATOM 640 N N . ASN A 1 83 ? 27.542 -5.797 -2.098 1.00 56.12 83 ASN A N 1
ATOM 641 C CA . ASN A 1 83 ? 27.731 -7.143 -1.552 1.00 56.12 83 ASN A CA 1
ATOM 642 C C . ASN A 1 83 ? 26.595 -7.486 -0.556 1.00 56.12 83 ASN A C 1
ATOM 644 O O . ASN A 1 83 ? 26.466 -6.791 0.459 1.00 56.12 83 ASN A O 1
ATOM 648 N N . PRO A 1 84 ? 25.809 -8.559 -0.785 1.00 54.56 84 PRO A N 1
ATOM 649 C CA . PRO A 1 84 ? 24.659 -8.912 0.054 1.00 54.56 84 PRO A CA 1
ATOM 650 C C . PRO A 1 84 ? 25.027 -9.202 1.518 1.00 54.56 84 PRO A C 1
ATOM 652 O O . PRO A 1 84 ? 24.172 -9.100 2.392 1.00 54.56 84 PRO A O 1
ATOM 655 N N . ASN A 1 85 ? 26.301 -9.476 1.816 1.00 52.28 85 ASN A N 1
ATOM 656 C CA . ASN A 1 85 ? 26.786 -9.689 3.183 1.00 52.28 85 ASN A CA 1
ATOM 657 C C . ASN A 1 85 ? 26.856 -8.406 4.037 1.00 52.28 85 ASN A C 1
ATOM 659 O O . ASN A 1 85 ? 27.149 -8.497 5.226 1.00 52.28 85 ASN A O 1
ATOM 663 N N . ASN A 1 86 ? 26.633 -7.222 3.453 1.00 52.25 86 ASN A N 1
ATOM 664 C CA . ASN A 1 86 ? 26.742 -5.932 4.148 1.00 52.25 86 ASN A CA 1
ATOM 665 C C . ASN A 1 86 ? 25.381 -5.315 4.525 1.00 52.25 86 ASN A C 1
ATOM 667 O O . ASN A 1 86 ? 25.330 -4.211 5.068 1.00 52.25 86 ASN A O 1
ATOM 671 N N . VAL A 1 87 ? 24.270 -6.003 4.239 1.00 55.41 87 VAL A N 1
ATOM 672 C CA . VAL A 1 87 ? 22.928 -5.533 4.601 1.00 55.41 87 VAL A CA 1
ATOM 673 C C . VAL A 1 87 ? 22.535 -6.170 5.933 1.00 55.41 87 VAL A C 1
ATOM 675 O O . VAL A 1 87 ? 22.180 -7.340 6.005 1.00 55.41 87 VAL A O 1
ATOM 678 N N . ASN A 1 88 ? 22.613 -5.390 7.014 1.00 55.06 88 ASN A N 1
ATOM 679 C CA . ASN A 1 88 ? 22.292 -5.836 8.378 1.00 55.06 88 ASN A CA 1
ATOM 680 C C . ASN A 1 88 ? 20.790 -6.132 8.612 1.00 55.06 88 ASN A C 1
ATOM 682 O O . ASN A 1 88 ? 20.406 -6.473 9.730 1.00 55.06 88 ASN A O 1
ATOM 686 N N . SER A 1 89 ? 19.932 -6.021 7.589 1.00 57.78 89 SER A N 1
ATOM 687 C CA . SER A 1 89 ? 18.537 -6.472 7.617 1.00 57.78 89 SER A CA 1
ATOM 688 C C . SER A 1 89 ? 18.350 -7.669 6.682 1.00 57.78 89 SER A C 1
ATOM 690 O O . SER A 1 89 ? 18.653 -7.607 5.495 1.00 57.78 89 SER A O 1
ATOM 692 N N . SER A 1 90 ? 17.818 -8.779 7.206 1.00 70.56 90 SER A N 1
ATOM 693 C CA . SER A 1 90 ? 17.530 -9.974 6.394 1.00 70.56 90 SER A CA 1
ATOM 694 C C . SER A 1 90 ? 16.420 -9.740 5.358 1.00 70.56 90 SER A C 1
ATOM 696 O O . SER A 1 90 ? 16.297 -10.525 4.425 1.00 70.56 90 SER A O 1
ATOM 698 N N . HIS A 1 91 ? 15.622 -8.675 5.521 1.00 86.38 91 HIS A N 1
ATOM 699 C CA . HIS A 1 91 ? 14.523 -8.293 4.637 1.00 86.38 91 HIS A CA 1
ATOM 700 C C . HIS A 1 91 ? 14.283 -6.776 4.649 1.00 86.38 91 HIS A C 1
ATOM 702 O O . HIS A 1 91 ? 14.332 -6.144 5.706 1.00 86.38 91 HIS A O 1
ATOM 708 N N . TRP A 1 92 ? 13.966 -6.210 3.483 1.00 91.88 92 TRP A N 1
ATOM 709 C CA . TRP A 1 92 ? 13.557 -4.810 3.307 1.00 91.88 92 TRP A CA 1
ATOM 710 C C . TRP A 1 92 ? 12.461 -4.688 2.246 1.00 91.88 92 TRP A C 1
ATOM 712 O O . TRP A 1 92 ? 12.222 -5.610 1.467 1.00 91.88 92 TRP A O 1
ATOM 722 N N . PHE A 1 93 ? 11.795 -3.538 2.193 1.00 95.44 93 PHE A N 1
ATOM 723 C CA . PHE A 1 93 ? 10.705 -3.260 1.268 1.00 95.44 93 PHE A CA 1
ATOM 724 C C . PHE A 1 93 ? 10.874 -1.876 0.651 1.00 95.44 93 PHE A C 1
ATOM 726 O O . PHE A 1 93 ? 10.793 -0.860 1.340 1.00 95.44 93 PHE A O 1
ATOM 733 N N . LEU A 1 94 ? 11.045 -1.810 -0.667 1.00 97.19 94 LEU A N 1
ATOM 734 C CA . LEU A 1 94 ? 10.969 -0.532 -1.367 1.00 97.19 94 LEU A CA 1
ATOM 735 C C . LEU A 1 94 ? 9.498 -0.180 -1.605 1.00 97.19 94 LEU A C 1
ATOM 737 O O . LEU A 1 94 ? 8.744 -0.961 -2.192 1.00 97.19 94 LEU A O 1
ATOM 741 N N . LEU A 1 95 ? 9.102 1.013 -1.164 1.00 98.19 95 LEU A N 1
ATOM 742 C CA . LEU A 1 95 ? 7.770 1.560 -1.400 1.00 98.19 95 LEU A CA 1
ATOM 743 C C . LEU A 1 95 ? 7.808 2.574 -2.543 1.00 98.19 95 LEU A C 1
ATOM 745 O O . LEU A 1 95 ? 8.655 3.467 -2.565 1.00 98.19 95 LEU A O 1
ATOM 749 N N . GLY A 1 96 ? 6.851 2.481 -3.465 1.00 98.31 96 GLY A N 1
ATOM 750 C CA . GLY A 1 96 ? 6.724 3.444 -4.558 1.00 98.31 96 GLY A CA 1
ATOM 751 C C . GLY A 1 96 ? 5.282 3.647 -4.996 1.00 98.31 96 GLY A C 1
ATOM 752 O O . GLY A 1 96 ? 4.524 2.692 -5.117 1.00 98.31 96 GLY A O 1
ATOM 753 N N . GLN A 1 97 ? 4.874 4.886 -5.262 1.00 98.75 97 GLN A N 1
ATOM 754 C CA . GLN A 1 97 ? 3.552 5.160 -5.823 1.00 98.75 97 GLN A CA 1
ATOM 755 C C . GLN A 1 97 ? 3.568 4.998 -7.342 1.00 98.75 97 GLN A C 1
ATOM 757 O O . GLN A 1 97 ? 4.367 5.656 -8.007 1.00 98.75 97 GLN A O 1
ATOM 762 N N . VAL A 1 98 ? 2.626 4.238 -7.906 1.00 98.69 98 VAL A N 1
ATOM 763 C CA . VAL A 1 98 ? 2.441 4.146 -9.361 1.00 98.69 98 VAL A CA 1
ATOM 764 C C . VAL A 1 98 ? 2.056 5.508 -9.925 1.00 98.69 98 VAL A C 1
ATOM 766 O O . VAL A 1 98 ? 0.977 6.035 -9.637 1.00 98.69 98 VAL A O 1
ATOM 769 N N . LYS A 1 99 ? 2.919 6.070 -10.768 1.00 98.38 99 LYS A N 1
ATOM 770 C CA . LYS A 1 99 ? 2.641 7.295 -11.520 1.00 98.38 99 LYS A CA 1
ATOM 771 C C . LYS A 1 99 ? 2.072 6.967 -12.892 1.00 98.38 99 LYS A C 1
ATOM 773 O O . LYS A 1 99 ? 1.051 7.544 -13.272 1.00 98.38 99 LYS A O 1
ATOM 778 N N . GLU A 1 100 ? 2.685 6.020 -13.598 1.00 97.75 100 GLU A N 1
ATOM 779 C CA . GLU A 1 100 ? 2.346 5.687 -14.986 1.00 97.75 100 GLU A CA 1
ATOM 780 C C . GLU A 1 100 ? 2.582 4.203 -15.290 1.00 97.75 100 GLU A C 1
ATOM 782 O O . GLU A 1 100 ? 3.440 3.563 -14.683 1.00 97.75 100 GLU A O 1
ATOM 787 N N . ASN A 1 101 ? 1.817 3.669 -16.245 1.00 97.38 101 ASN A N 1
ATOM 788 C CA . ASN A 1 101 ? 2.088 2.382 -16.880 1.00 97.38 101 ASN A CA 1
ATOM 789 C C . ASN A 1 101 ? 2.788 2.667 -18.214 1.00 97.38 101 ASN A C 1
ATOM 791 O O . ASN A 1 101 ? 2.170 3.235 -19.111 1.00 97.38 101 ASN A O 1
ATOM 795 N N . MET A 1 102 ? 4.058 2.284 -18.317 1.00 95.50 102 MET A N 1
ATOM 796 C CA . MET A 1 102 ? 4.924 2.521 -19.478 1.00 95.50 102 MET A CA 1
ATOM 797 C C . MET A 1 102 ? 5.219 1.221 -20.237 1.00 95.50 102 MET A C 1
ATOM 799 O O . MET A 1 102 ? 6.291 1.043 -20.813 1.00 95.50 102 MET A O 1
ATOM 803 N N . THR A 1 103 ? 4.274 0.284 -20.213 1.00 95.38 103 THR A N 1
ATOM 804 C CA . THR A 1 103 ? 4.397 -1.002 -20.901 1.00 95.38 103 THR A CA 1
ATOM 805 C C . THR A 1 103 ? 4.370 -0.812 -22.415 1.00 95.38 103 THR A C 1
ATOM 807 O O . THR A 1 103 ? 3.349 -0.422 -22.981 1.00 95.38 103 THR A O 1
ATOM 810 N N . ILE A 1 104 ? 5.499 -1.111 -23.064 1.00 92.50 104 ILE A N 1
ATOM 811 C CA . ILE A 1 104 ? 5.631 -1.148 -24.530 1.00 92.50 104 ILE A CA 1
ATOM 812 C C . ILE A 1 104 ? 5.822 -2.600 -24.981 1.00 92.50 104 ILE A C 1
ATOM 814 O O . ILE A 1 104 ? 4.946 -3.160 -25.629 1.00 92.50 104 ILE A O 1
ATOM 818 N N . THR A 1 105 ? 6.942 -3.222 -24.600 1.00 92.62 105 THR A N 1
ATOM 819 C CA . THR A 1 105 ? 7.263 -4.630 -24.911 1.00 92.62 105 THR A CA 1
ATOM 820 C C . THR A 1 105 ? 7.300 -5.526 -23.679 1.00 92.62 105 THR A C 1
ATOM 822 O O . THR A 1 105 ? 7.020 -6.714 -23.784 1.00 92.62 105 THR A O 1
ATOM 825 N N . LYS A 1 106 ? 7.627 -4.953 -22.517 1.00 94.38 106 LYS A N 1
ATOM 826 C CA . LYS A 1 106 ? 7.659 -5.625 -21.217 1.00 94.38 106 LYS A CA 1
ATOM 827 C C . LYS A 1 106 ? 6.767 -4.883 -20.225 1.00 94.38 106 LYS A C 1
ATOM 829 O O . LYS A 1 106 ? 6.750 -3.642 -20.277 1.00 94.38 106 LYS A O 1
ATOM 834 N N . PRO A 1 107 ? 6.095 -5.579 -19.293 1.00 97.44 107 PRO A N 1
ATOM 835 C CA . PRO A 1 107 ? 5.313 -4.925 -18.256 1.00 97.44 107 PRO A CA 1
ATOM 836 C C . PRO A 1 107 ? 6.205 -3.994 -17.425 1.00 97.44 107 PRO A C 1
ATOM 838 O O . PRO A 1 107 ? 7.152 -4.434 -16.772 1.00 97.44 107 PRO A O 1
ATOM 841 N N . THR A 1 108 ? 5.928 -2.690 -17.487 1.00 97.50 108 THR A N 1
ATOM 842 C CA . THR A 1 108 ? 6.755 -1.648 -16.861 1.00 97.50 108 THR A CA 1
ATOM 843 C C . THR A 1 108 ? 5.886 -0.580 -16.207 1.00 97.50 108 THR A C 1
ATOM 845 O O . THR A 1 108 ? 5.004 -0.000 -16.846 1.00 97.50 108 THR A O 1
ATOM 848 N N . LEU A 1 109 ? 6.168 -0.270 -14.942 1.00 98.38 109 LEU A N 1
ATOM 849 C CA . LEU A 1 109 ? 5.554 0.840 -14.211 1.00 98.38 109 LEU A CA 1
ATOM 850 C C . LEU A 1 109 ? 6.597 1.909 -13.894 1.00 98.38 109 LEU A C 1
ATOM 852 O O . LEU A 1 109 ? 7.730 1.593 -13.543 1.00 98.38 109 LEU A O 1
ATOM 856 N N . ILE A 1 110 ? 6.196 3.177 -13.951 1.00 97.88 110 ILE A N 1
ATOM 857 C CA . ILE A 1 110 ? 6.972 4.280 -13.378 1.00 97.88 110 ILE A CA 1
ATOM 858 C C . ILE A 1 110 ? 6.430 4.566 -11.988 1.00 97.88 110 ILE A C 1
ATOM 860 O O . ILE A 1 110 ? 5.247 4.889 -11.825 1.00 97.88 110 ILE A O 1
ATOM 864 N N . LEU A 1 111 ? 7.305 4.450 -10.995 1.00 98.44 111 LEU A N 1
ATOM 865 C CA . LEU A 1 111 ? 7.012 4.694 -9.592 1.00 98.44 111 LEU A CA 1
ATOM 866 C C . LEU A 1 111 ? 7.730 5.956 -9.105 1.00 98.44 111 LEU A C 1
ATOM 868 O O . LEU A 1 111 ? 8.714 6.387 -9.704 1.00 98.44 111 LEU A O 1
ATOM 872 N N . ALA A 1 112 ? 7.249 6.535 -8.006 1.00 98.00 112 ALA A N 1
ATOM 873 C CA . ALA A 1 112 ? 7.998 7.517 -7.224 1.00 98.00 112 ALA A CA 1
ATOM 874 C C . ALA A 1 112 ? 8.085 7.064 -5.764 1.00 98.00 112 ALA A C 1
ATOM 876 O O . ALA A 1 112 ? 7.061 6.676 -5.194 1.00 98.00 112 ALA A O 1
ATOM 877 N N . ASP A 1 113 ? 9.282 7.104 -5.179 1.00 97.12 113 ASP A N 1
ATOM 878 C CA . ASP A 1 113 ? 9.500 6.741 -3.774 1.00 97.12 113 ASP A CA 1
ATOM 879 C C . ASP A 1 113 ? 8.997 7.825 -2.800 1.00 97.12 113 ASP A C 1
ATOM 881 O O . ASP A 1 113 ? 8.360 8.806 -3.195 1.00 97.12 113 ASP A O 1
ATOM 885 N N . ARG A 1 114 ? 9.281 7.656 -1.502 1.00 94.75 114 ARG A N 1
ATOM 886 C CA . ARG A 1 114 ? 8.848 8.594 -0.450 1.00 94.75 114 ARG A CA 1
ATOM 887 C C . ARG A 1 114 ? 9.448 10.001 -0.566 1.00 94.75 114 ARG A C 1
ATOM 889 O O . ARG A 1 114 ? 8.868 10.933 -0.022 1.00 94.75 114 ARG A O 1
ATOM 896 N N . LEU A 1 115 ? 10.578 10.161 -1.259 1.00 94.81 115 LEU A N 1
ATOM 897 C CA . LEU A 1 115 ? 11.178 11.469 -1.554 1.00 94.81 115 LEU A CA 1
ATOM 898 C C . LEU A 1 115 ? 10.733 12.011 -2.921 1.00 94.81 115 LEU A C 1
ATOM 900 O O . LEU A 1 115 ? 11.182 13.073 -3.343 1.00 94.81 115 LEU A O 1
ATOM 904 N N . GLY A 1 116 ? 9.853 11.294 -3.624 1.00 94.88 116 GLY A N 1
ATOM 905 C CA . GLY A 1 116 ? 9.407 11.644 -4.967 1.00 94.88 116 GLY A CA 1
ATOM 906 C C . GLY A 1 116 ? 10.392 11.251 -6.068 1.00 94.88 116 GLY A C 1
ATOM 907 O O . GLY A 1 116 ? 10.159 11.606 -7.225 1.00 94.88 116 GLY A O 1
ATOM 908 N N . SER A 1 117 ? 11.458 10.508 -5.749 1.00 94.06 117 SER A N 1
ATOM 909 C CA . SER A 1 117 ? 12.459 10.090 -6.735 1.00 94.06 117 SER A CA 1
ATOM 910 C C . SER A 1 117 ? 11.837 9.089 -7.711 1.00 94.06 117 SER A C 1
ATOM 912 O O . SER A 1 117 ? 11.317 8.061 -7.264 1.00 94.06 117 SER A O 1
ATOM 914 N N . PRO A 1 118 ? 11.859 9.354 -9.031 1.00 95.31 118 PRO A N 1
ATOM 915 C CA . PRO A 1 118 ? 11.252 8.464 -10.006 1.00 95.31 118 PRO A CA 1
ATOM 916 C C . PRO A 1 118 ? 12.156 7.270 -10.327 1.00 95.31 118 PRO A C 1
ATOM 918 O O . PRO A 1 118 ? 13.358 7.433 -10.537 1.00 95.31 118 PRO A O 1
ATOM 921 N N . PHE A 1 119 ? 11.565 6.087 -10.469 1.00 96.44 119 PHE A N 1
ATOM 922 C CA . PHE A 1 119 ? 12.257 4.880 -10.927 1.00 96.44 119 PHE A CA 1
ATOM 923 C C . PHE A 1 119 ? 11.306 3.957 -11.691 1.00 96.44 119 PHE A C 1
ATOM 925 O O . PHE A 1 119 ? 10.084 4.045 -11.543 1.00 96.44 119 PHE A O 1
ATOM 932 N N . ALA A 1 120 ? 11.859 3.091 -12.538 1.00 97.00 120 ALA A N 1
ATOM 933 C CA . ALA A 1 120 ? 11.069 2.076 -13.226 1.00 97.00 120 ALA A CA 1
ATOM 934 C C . ALA A 1 120 ? 11.016 0.776 -12.411 1.00 97.00 120 ALA A C 1
ATOM 936 O O . ALA A 1 120 ? 12.021 0.357 -11.839 1.00 97.00 120 ALA A O 1
ATOM 937 N N . LEU A 1 121 ? 9.853 0.132 -12.398 1.00 98.06 121 LEU A N 1
ATOM 938 C CA . LEU A 1 121 ? 9.674 -1.256 -11.991 1.00 98.06 121 LEU A CA 1
ATOM 939 C C . LEU A 1 121 ? 9.412 -2.081 -13.250 1.00 98.06 121 LEU A C 1
ATOM 941 O O . LEU A 1 121 ? 8.393 -1.877 -13.915 1.00 98.06 121 LEU A O 1
ATOM 945 N N . VAL A 1 122 ? 10.338 -2.977 -13.578 1.00 96.94 122 VAL A N 1
ATOM 946 C CA . VAL A 1 122 ? 10.311 -3.794 -14.796 1.00 96.94 122 VAL A CA 1
ATOM 947 C C . VAL A 1 122 ? 10.079 -5.248 -14.407 1.00 96.94 122 VAL A C 1
ATOM 949 O O . VAL A 1 122 ? 10.787 -5.769 -13.552 1.00 96.94 122 VAL A O 1
ATOM 952 N N . PHE A 1 123 ? 9.111 -5.913 -15.032 1.00 97.19 123 PHE A N 1
ATOM 953 C CA . PHE A 1 123 ? 8.905 -7.350 -14.851 1.00 97.19 123 PHE A CA 1
ATOM 954 C C . PHE A 1 123 ? 9.596 -8.094 -15.996 1.00 97.19 123 PHE A C 1
ATOM 956 O O . PHE A 1 123 ? 9.137 -8.067 -17.140 1.00 97.19 123 PHE A O 1
ATOM 963 N N . ASP A 1 124 ? 10.742 -8.705 -15.704 1.00 93.81 124 ASP A N 1
ATOM 964 C CA . ASP A 1 124 ? 11.590 -9.350 -16.703 1.00 93.81 124 ASP A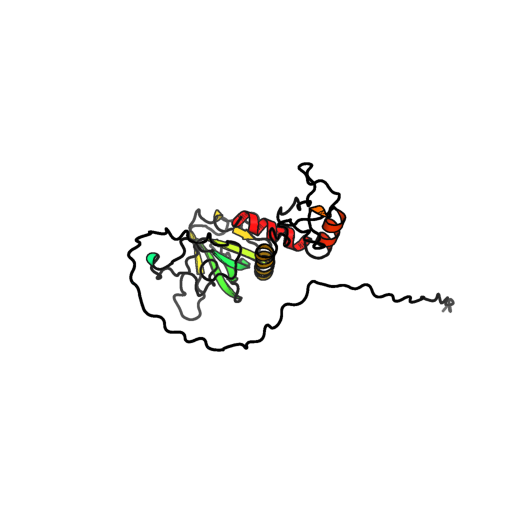 CA 1
ATOM 965 C C . ASP A 1 124 ? 11.121 -10.769 -17.048 1.00 93.81 124 ASP A C 1
ATOM 967 O O . ASP A 1 124 ? 10.511 -11.477 -16.249 1.00 93.81 124 ASP A O 1
ATOM 971 N N . GLY A 1 125 ? 11.426 -11.204 -18.275 1.00 92.69 125 GLY A N 1
ATOM 972 C CA . GLY A 1 125 ? 11.026 -12.520 -18.791 1.00 92.69 125 GLY A CA 1
ATOM 973 C C . GLY A 1 125 ? 9.527 -12.661 -19.099 1.00 92.69 125 GLY A C 1
ATOM 974 O O . GLY A 1 125 ? 9.065 -13.777 -19.351 1.00 92.69 125 GLY A O 1
ATOM 975 N N . LEU A 1 126 ? 8.792 -11.547 -19.077 1.00 93.19 126 LEU A N 1
ATOM 976 C CA . LEU A 1 126 ? 7.388 -11.432 -19.458 1.00 93.19 126 LEU A CA 1
ATOM 977 C C . LEU A 1 126 ? 7.249 -10.558 -20.707 1.00 93.19 126 LEU A C 1
ATOM 979 O O . LEU A 1 126 ? 7.933 -9.537 -20.843 1.00 93.19 126 LEU A O 1
ATOM 983 N N . GLU A 1 127 ? 6.351 -10.956 -21.599 1.00 94.38 127 GLU A N 1
ATOM 984 C CA . GLU A 1 127 ? 5.898 -10.132 -22.712 1.00 94.38 127 GLU A CA 1
ATOM 985 C C . GLU A 1 127 ? 4.831 -9.133 -22.250 1.00 94.38 127 GLU A C 1
ATOM 987 O O . GLU A 1 127 ? 4.317 -9.187 -21.131 1.00 94.38 127 GLU A O 1
ATOM 992 N N . ARG A 1 128 ? 4.514 -8.182 -23.128 1.00 91.62 128 ARG A N 1
ATOM 993 C CA . ARG A 1 128 ? 3.618 -7.049 -22.874 1.00 91.62 128 ARG A CA 1
ATOM 994 C C . ARG A 1 128 ? 2.322 -7.433 -22.148 1.00 91.62 128 ARG A C 1
ATOM 996 O O . ARG A 1 128 ? 1.929 -6.728 -21.221 1.00 91.62 128 ARG A O 1
ATOM 1003 N N . ASP A 1 129 ? 1.687 -8.518 -22.583 1.00 92.44 129 ASP A N 1
ATOM 1004 C CA . ASP A 1 129 ? 0.341 -8.915 -22.157 1.00 92.44 129 ASP A CA 1
ATOM 1005 C C . ASP A 1 129 ? 0.345 -10.087 -21.157 1.00 92.44 129 ASP A C 1
ATOM 1007 O O . ASP A 1 129 ? -0.714 -10.527 -20.712 1.00 92.44 129 ASP A O 1
ATOM 1011 N N . ASP A 1 130 ? 1.527 -10.549 -20.732 1.00 94.62 130 ASP A N 1
ATOM 1012 C CA . ASP A 1 130 ? 1.673 -11.656 -19.775 1.00 94.62 130 ASP A CA 1
ATOM 1013 C C . ASP A 1 130 ? 1.304 -11.262 -18.331 1.00 94.62 130 ASP A C 1
ATOM 1015 O O . ASP A 1 130 ? 1.215 -12.123 -17.451 1.00 94.62 130 ASP A O 1
ATOM 1019 N N . LEU A 1 131 ? 1.121 -9.964 -18.053 1.00 95.06 131 LEU A N 1
ATOM 1020 C CA . LEU A 1 131 ? 0.871 -9.454 -16.707 1.00 95.06 131 LEU A CA 1
ATOM 1021 C C . LEU A 1 131 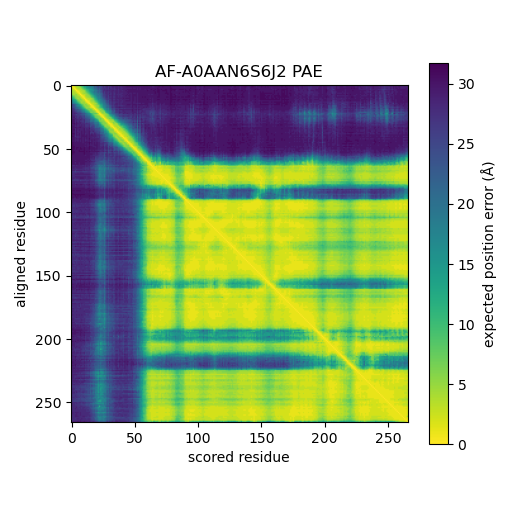? -0.281 -8.445 -16.660 1.00 95.06 131 LEU A C 1
ATOM 1023 O O . LEU A 1 131 ? -0.147 -7.292 -17.071 1.00 95.06 131 LEU A O 1
ATOM 1027 N N . ASP A 1 132 ? -1.397 -8.841 -16.047 1.00 95.44 132 ASP A N 1
ATOM 1028 C CA . ASP A 1 132 ? -2.500 -7.922 -15.765 1.00 95.44 132 ASP A CA 1
ATOM 1029 C C . ASP A 1 132 ? -2.267 -7.153 -14.454 1.00 95.44 132 ASP A C 1
ATOM 1031 O O . ASP A 1 132 ? -2.668 -7.579 -13.363 1.00 95.44 132 ASP A O 1
ATOM 1035 N N . PHE A 1 133 ? -1.683 -5.958 -14.565 1.00 96.81 133 PHE A N 1
ATOM 1036 C CA . PHE A 1 133 ? -1.492 -5.045 -13.436 1.00 96.81 133 PHE A CA 1
ATOM 1037 C C . PHE A 1 133 ? -2.775 -4.714 -12.672 1.00 96.81 133 PHE A C 1
ATOM 1039 O O . PHE A 1 133 ? -2.724 -4.472 -11.462 1.00 96.81 133 PHE A O 1
ATOM 1046 N N . LYS A 1 134 ? -3.931 -4.680 -13.343 1.00 94.94 134 LYS A N 1
ATOM 1047 C CA . LYS A 1 134 ? -5.194 -4.327 -12.693 1.00 94.94 134 LYS A CA 1
ATOM 1048 C C . LYS A 1 134 ? -5.618 -5.421 -11.720 1.00 94.94 134 LYS A C 1
ATOM 1050 O O . LYS A 1 134 ? -6.024 -5.078 -10.606 1.00 94.94 134 LYS A O 1
ATOM 1055 N N . SER A 1 135 ? -5.493 -6.692 -12.108 1.00 95.19 135 SER A N 1
ATOM 1056 C CA . SER A 1 135 ? -5.779 -7.834 -11.226 1.00 95.19 135 SER A CA 1
ATOM 1057 C C . SER A 1 135 ? -4.866 -7.866 -9.993 1.00 95.19 135 SER A C 1
ATOM 1059 O O . SER A 1 135 ? -5.327 -8.184 -8.899 1.00 95.19 135 SER A O 1
ATOM 1061 N N . LEU A 1 136 ? -3.613 -7.421 -10.139 1.00 95.94 136 LEU A N 1
ATOM 1062 C CA . LEU A 1 136 ? -2.644 -7.285 -9.044 1.00 95.94 136 LEU A CA 1
ATOM 1063 C C . LEU A 1 136 ? -2.835 -6.013 -8.199 1.00 95.94 136 LEU A C 1
ATOM 1065 O O . LEU A 1 136 ? -2.136 -5.803 -7.210 1.00 95.94 136 LEU A O 1
ATOM 1069 N N . GLY A 1 137 ? -3.759 -5.127 -8.583 1.00 97.44 137 GLY A N 1
ATOM 1070 C CA . GLY A 1 137 ? -3.972 -3.841 -7.915 1.00 97.44 137 GLY A CA 1
ATOM 1071 C C . GLY A 1 137 ? -2.896 -2.783 -8.200 1.00 97.44 137 GLY A C 1
ATOM 1072 O O . GLY A 1 137 ? -2.968 -1.685 -7.641 1.00 97.44 137 GLY A O 1
ATOM 1073 N N . LEU A 1 138 ? -1.949 -3.064 -9.099 1.00 98.12 138 LEU A N 1
ATOM 1074 C CA . LEU A 1 138 ? -0.831 -2.204 -9.499 1.00 98.12 138 LEU A CA 1
ATOM 1075 C C . LEU A 1 138 ? -1.275 -1.120 -10.496 1.00 98.12 138 LEU A C 1
ATOM 1077 O O . LEU A 1 138 ? -0.851 -1.063 -11.647 1.00 98.12 138 LEU A O 1
ATOM 1081 N N . LYS A 1 139 ? -2.176 -0.242 -10.061 1.00 97.25 139 LYS A N 1
ATOM 1082 C CA . LYS A 1 139 ? -2.755 0.830 -10.888 1.00 97.25 139 LYS A CA 1
ATOM 1083 C C . LYS A 1 139 ? -2.253 2.209 -10.481 1.00 97.25 139 LYS A C 1
ATOM 1085 O O . LYS A 1 139 ? -1.865 2.417 -9.334 1.00 97.25 139 LYS A O 1
ATOM 1090 N N . LYS A 1 140 ? -2.356 3.178 -11.400 1.00 98.38 140 LYS A N 1
ATOM 1091 C CA . LYS A 1 140 ? -2.019 4.587 -11.146 1.00 98.38 140 LYS A CA 1
ATOM 1092 C C . LYS A 1 140 ? -2.609 5.073 -9.820 1.00 98.38 140 LYS A C 1
ATOM 1094 O O . LYS A 1 140 ? -3.792 4.877 -9.536 1.00 98.38 140 LYS A O 1
ATOM 1099 N N . GLY A 1 141 ? -1.762 5.709 -9.023 1.00 98.12 141 GLY A N 1
ATOM 1100 C CA . GLY A 1 141 ? -2.092 6.245 -7.713 1.00 98.12 141 GLY A CA 1
ATOM 1101 C C . GLY A 1 141 ? -1.935 5.263 -6.552 1.00 98.12 141 GLY A C 1
ATOM 1102 O O . GLY A 1 141 ? -1.857 5.758 -5.433 1.00 98.12 141 GLY A O 1
ATOM 1103 N N . ALA A 1 142 ? -1.864 3.945 -6.786 1.00 98.56 142 ALA A N 1
ATOM 1104 C CA . ALA A 1 142 ? -1.641 2.943 -5.741 1.00 98.56 142 ALA A CA 1
ATOM 1105 C C . ALA A 1 142 ? -0.180 2.919 -5.264 1.00 98.56 142 ALA A C 1
ATOM 1107 O O . ALA A 1 142 ? 0.726 3.308 -6.004 1.00 98.56 142 ALA A O 1
ATOM 1108 N N . THR A 1 143 ? 0.041 2.420 -4.051 1.00 98.81 143 THR A N 1
ATOM 1109 C CA . THR A 1 143 ? 1.376 2.178 -3.497 1.00 98.81 143 THR A CA 1
ATOM 1110 C C . THR A 1 143 ? 1.786 0.745 -3.771 1.00 98.81 143 THR A C 1
ATOM 1112 O O . THR A 1 143 ? 1.059 -0.185 -3.436 1.00 98.81 143 THR A O 1
ATOM 1115 N N . VAL A 1 144 ? 2.954 0.572 -4.365 1.00 98.69 144 VAL A N 1
ATOM 1116 C CA . VAL A 1 144 ? 3.603 -0.710 -4.607 1.00 98.69 144 VAL A CA 1
ATOM 1117 C C . VAL A 1 144 ? 4.547 -1.011 -3.450 1.00 98.69 144 VAL A C 1
ATOM 1119 O O . VAL A 1 144 ? 5.274 -0.122 -3.003 1.00 98.69 144 VAL A O 1
ATOM 1122 N N . VAL A 1 145 ? 4.532 -2.259 -2.991 1.00 98.38 145 VAL A N 1
ATOM 1123 C CA . VAL A 1 145 ? 5.470 -2.822 -2.019 1.00 98.38 145 VAL A CA 1
ATOM 1124 C C . VAL A 1 145 ? 6.330 -3.847 -2.748 1.00 98.38 145 VAL A C 1
ATOM 1126 O O . VAL A 1 145 ? 5.799 -4.836 -3.260 1.00 98.38 145 VAL A O 1
ATOM 1129 N N . ILE A 1 146 ? 7.639 -3.601 -2.812 1.00 97.88 146 ILE A N 1
ATOM 1130 C CA . ILE A 1 146 ? 8.601 -4.471 -3.494 1.00 97.88 146 ILE A CA 1
ATOM 1131 C C . ILE A 1 146 ? 9.525 -5.086 -2.434 1.00 97.88 146 ILE A C 1
ATOM 1133 O O . ILE A 1 146 ? 10.392 -4.374 -1.913 1.00 97.88 146 ILE A O 1
ATOM 1137 N N . PRO A 1 147 ? 9.341 -6.367 -2.074 1.00 95.44 147 PRO A N 1
ATOM 1138 C CA . PRO A 1 147 ? 10.212 -7.031 -1.113 1.00 95.44 147 PRO A CA 1
ATOM 1139 C C . PRO A 1 147 ? 11.616 -7.216 -1.694 1.00 95.44 147 PRO A C 1
ATOM 1141 O O . PRO A 1 147 ? 11.769 -7.494 -2.881 1.00 95.44 147 PRO A O 1
ATOM 1144 N N . ASN A 1 148 ? 12.631 -7.059 -0.845 1.00 93.31 148 ASN A N 1
ATOM 1145 C CA . ASN A 1 148 ? 14.050 -7.284 -1.138 1.00 93.31 148 ASN A CA 1
ATOM 1146 C C . ASN A 1 148 ? 14.507 -6.641 -2.456 1.00 93.31 148 ASN A C 1
ATOM 1148 O O . ASN A 1 148 ? 15.277 -7.225 -3.214 1.00 93.31 148 ASN A O 1
ATOM 1152 N N . ALA A 1 149 ? 13.985 -5.447 -2.754 1.00 94.38 149 ALA A N 1
ATOM 1153 C CA . ALA A 1 149 ? 14.275 -4.757 -4.000 1.00 94.38 149 ALA A CA 1
ATOM 1154 C C . ALA A 1 149 ? 15.789 -4.563 -4.164 1.00 94.38 149 ALA A C 1
ATOM 1156 O O . ALA A 1 149 ? 16.455 -4.099 -3.239 1.00 94.38 149 ALA A O 1
ATOM 1157 N N . ILE A 1 150 ? 16.303 -4.887 -5.349 1.00 91.69 150 ILE A N 1
ATOM 1158 C CA . ILE A 1 150 ? 17.676 -4.590 -5.751 1.00 91.69 150 ILE A CA 1
ATOM 1159 C C . ILE A 1 150 ? 17.599 -3.618 -6.921 1.00 91.69 150 ILE A C 1
ATOM 1161 O O . ILE A 1 150 ? 16.978 -3.908 -7.951 1.00 91.69 150 ILE A O 1
ATOM 1165 N N . ARG A 1 151 ? 18.199 -2.439 -6.761 1.00 92.56 151 ARG A N 1
ATOM 1166 C CA . ARG A 1 151 ? 18.219 -1.433 -7.823 1.00 92.56 151 ARG A CA 1
ATOM 1167 C C . ARG A 1 151 ? 19.350 -1.717 -8.808 1.00 92.56 151 ARG A C 1
ATOM 1169 O O . ARG A 1 151 ? 20.462 -2.080 -8.445 1.00 92.56 151 ARG A O 1
ATOM 1176 N N . THR A 1 152 ? 19.077 -1.476 -10.077 1.00 92.44 152 THR A N 1
ATOM 1177 C CA . THR A 1 152 ? 20.086 -1.397 -11.128 1.00 92.44 152 THR A CA 1
ATOM 1178 C C . THR A 1 152 ? 20.410 0.069 -11.379 1.00 92.44 152 THR A C 1
ATOM 1180 O O . THR A 1 152 ? 19.511 0.881 -11.634 1.00 92.44 152 THR A O 1
ATOM 1183 N N . LEU A 1 153 ? 21.696 0.408 -11.296 1.00 86.38 153 LEU A N 1
ATOM 1184 C CA . LEU A 1 153 ? 22.185 1.750 -11.581 1.00 86.38 153 LEU A CA 1
ATOM 1185 C C . LEU A 1 153 ? 22.050 2.081 -13.076 1.00 86.38 153 LEU A C 1
ATOM 1187 O O . LEU A 1 153 ? 22.167 1.196 -13.930 1.00 86.38 153 LEU A O 1
ATOM 1191 N N . PRO A 1 154 ? 21.794 3.351 -13.426 1.00 85.38 154 PRO A N 1
ATOM 1192 C CA . PRO A 1 154 ? 21.809 3.769 -14.818 1.00 85.38 154 PRO A CA 1
ATOM 1193 C C . PRO A 1 154 ? 23.222 3.632 -15.400 1.00 85.38 154 PRO A C 1
ATOM 1195 O O . PRO A 1 154 ? 24.196 4.066 -14.795 1.00 85.38 154 PRO A O 1
ATOM 1198 N N . LYS A 1 155 ? 23.328 3.046 -16.598 1.00 82.31 155 LYS A N 1
ATOM 1199 C CA . LYS A 1 155 ? 24.610 2.867 -17.309 1.00 82.31 155 LYS A CA 1
ATOM 1200 C C . LYS A 1 155 ? 25.177 4.164 -17.894 1.00 82.31 155 LYS A C 1
ATOM 1202 O O . LYS A 1 155 ? 26.352 4.219 -18.227 1.00 82.31 155 LYS A O 1
ATOM 1207 N N . GLU A 1 156 ? 24.332 5.175 -18.061 1.00 82.06 156 GLU A N 1
ATOM 1208 C CA . GLU A 1 156 ? 24.679 6.470 -18.641 1.00 82.06 156 GLU A CA 1
ATOM 1209 C C . GLU A 1 156 ? 24.162 7.585 -17.735 1.00 82.06 156 GLU A C 1
ATOM 1211 O O . GLU A 1 156 ? 23.085 7.468 -17.136 1.00 82.06 156 GLU A O 1
ATOM 1216 N N . GLU A 1 157 ? 24.913 8.679 -17.670 1.00 76.31 157 GLU A N 1
ATOM 1217 C CA . GLU A 1 157 ? 24.532 9.874 -16.926 1.00 76.31 157 GLU A CA 1
ATOM 1218 C C . GLU A 1 157 ? 23.199 10.440 -17.449 1.00 76.31 157 GLU A C 1
ATOM 1220 O O . GLU A 1 157 ? 22.951 10.507 -18.652 1.00 76.31 157 GLU A O 1
ATOM 1225 N N . GLY A 1 158 ? 22.290 10.790 -16.536 1.00 74.00 158 GLY A N 1
ATOM 1226 C CA . GLY A 1 158 ? 20.952 11.290 -16.874 1.00 74.00 158 GLY A CA 1
ATOM 1227 C C . GLY A 1 158 ? 19.894 10.215 -17.161 1.00 74.00 158 GLY A C 1
ATOM 1228 O O . GLY A 1 158 ? 18.704 10.543 -17.209 1.00 74.00 158 GLY A O 1
ATOM 1229 N N . LYS A 1 159 ? 20.263 8.929 -17.286 1.00 79.50 159 LYS A N 1
ATOM 1230 C CA . LYS A 1 159 ? 19.276 7.834 -17.309 1.00 79.50 159 LYS A CA 1
ATOM 1231 C C . LYS A 1 159 ? 18.791 7.511 -15.894 1.00 79.50 159 LYS A C 1
ATOM 1233 O O . LYS A 1 159 ? 19.486 7.720 -14.904 1.00 79.50 159 LYS A O 1
ATOM 1238 N N . ARG A 1 160 ? 17.563 6.998 -15.789 1.00 80.50 160 ARG A N 1
ATOM 1239 C CA . ARG A 1 160 ? 16.980 6.560 -14.512 1.00 80.50 160 ARG A CA 1
ATOM 1240 C C . ARG A 1 160 ? 17.347 5.102 -14.261 1.00 80.50 160 ARG A C 1
ATOM 1242 O O . ARG A 1 160 ? 17.297 4.291 -15.182 1.00 80.50 160 ARG A O 1
ATOM 1249 N N . GLY A 1 161 ? 17.697 4.781 -13.019 1.00 88.62 161 GLY A N 1
ATOM 1250 C CA . GLY A 1 161 ? 17.815 3.392 -12.592 1.00 88.62 161 GLY A CA 1
ATOM 1251 C C . GLY A 1 161 ? 16.447 2.704 -12.528 1.00 88.62 161 GLY A C 1
ATOM 1252 O O . GLY A 1 161 ? 15.393 3.337 -12.670 1.00 88.62 161 GLY A O 1
ATOM 1253 N N . PHE A 1 162 ? 16.463 1.397 -12.305 1.00 94.94 162 PHE A N 1
ATOM 1254 C CA . PHE A 1 162 ? 15.248 0.588 -12.236 1.00 94.94 162 PHE A CA 1
ATOM 1255 C C . PHE A 1 162 ? 15.382 -0.538 -11.217 1.00 94.94 162 PHE A C 1
ATOM 1257 O O . PHE A 1 162 ? 16.483 -0.888 -10.806 1.00 94.94 162 PHE A O 1
ATOM 1264 N N . VAL A 1 163 ? 14.251 -1.109 -10.825 1.00 96.81 163 VAL A N 1
ATOM 1265 C CA . VAL A 1 163 ? 14.176 -2.385 -10.112 1.00 96.81 163 VAL A CA 1
ATOM 1266 C C . VAL A 1 163 ? 13.598 -3.410 -11.078 1.00 96.81 163 VAL A C 1
ATOM 1268 O O . VAL A 1 163 ? 12.603 -3.124 -11.750 1.00 96.81 163 VAL A O 1
ATOM 1271 N N . SER A 1 164 ? 14.228 -4.580 -11.165 1.00 95.31 164 SER A N 1
ATOM 1272 C CA . SER A 1 164 ? 13.721 -5.699 -11.961 1.00 95.31 164 SER A CA 1
ATOM 1273 C C . SER A 1 164 ? 13.097 -6.763 -11.063 1.00 95.31 164 SER A C 1
ATOM 1275 O O . SER A 1 164 ? 13.631 -7.076 -10.000 1.00 95.31 164 SER A O 1
ATOM 1277 N N . VAL A 1 165 ? 11.967 -7.306 -11.505 1.00 95.69 165 VAL A N 1
ATOM 1278 C CA . VAL A 1 165 ? 11.273 -8.437 -10.891 1.00 95.69 165 VAL A CA 1
ATOM 1279 C C . VAL A 1 165 ? 11.350 -9.613 -11.865 1.00 95.69 165 VAL A C 1
ATOM 1281 O O . VAL A 1 165 ? 10.771 -9.530 -12.952 1.00 95.69 165 VAL A O 1
ATOM 1284 N N . PRO A 1 166 ? 12.047 -10.704 -11.512 1.00 94.19 166 PRO A N 1
ATOM 1285 C CA . PRO A 1 166 ? 12.143 -11.896 -12.346 1.00 94.19 166 PRO A CA 1
ATOM 1286 C C . PRO A 1 166 ? 10.789 -12.537 -12.677 1.00 94.19 166 PRO A C 1
ATOM 1288 O O . PRO A 1 166 ? 9.820 -12.467 -11.909 1.00 94.19 166 PRO A O 1
ATOM 1291 N N . LYS A 1 167 ? 10.746 -13.264 -13.801 1.00 93.56 167 LYS A N 1
ATOM 1292 C CA . LYS A 1 167 ? 9.605 -14.108 -14.174 1.00 93.56 167 LYS A CA 1
ATOM 1293 C C . LYS A 1 167 ? 9.258 -15.063 -13.029 1.00 93.56 167 LYS A C 1
ATOM 1295 O O . LYS A 1 167 ? 10.126 -15.737 -12.488 1.00 93.56 167 LYS A O 1
ATOM 1300 N N . GLY A 1 168 ? 7.974 -15.135 -12.688 1.00 93.75 168 GLY A N 1
ATOM 1301 C CA . GLY A 1 168 ? 7.470 -15.960 -11.586 1.00 93.75 168 GLY A CA 1
ATOM 1302 C C . GLY A 1 168 ? 7.405 -15.248 -10.231 1.00 93.75 168 GLY A C 1
ATOM 1303 O O . GLY A 1 168 ? 6.665 -15.707 -9.369 1.00 93.75 168 GLY A O 1
ATOM 1304 N N . GLN A 1 169 ? 8.067 -14.096 -10.060 1.00 95.06 169 GLN A N 1
ATOM 1305 C CA . GLN A 1 169 ? 8.049 -13.324 -8.804 1.00 95.06 169 GLN A CA 1
ATOM 1306 C C . GLN A 1 169 ? 7.088 -12.128 -8.835 1.00 95.06 169 GLN A C 1
ATOM 1308 O O . GLN A 1 169 ? 6.957 -11.396 -7.858 1.00 95.06 169 GLN A O 1
ATOM 1313 N N . ALA A 1 170 ? 6.346 -11.932 -9.930 1.00 94.44 170 ALA A N 1
ATOM 1314 C CA . ALA A 1 170 ? 5.406 -10.817 -10.046 1.00 94.44 170 ALA A CA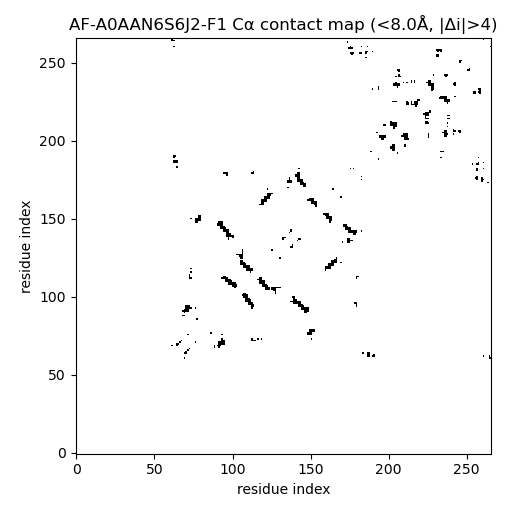 1
ATOM 1315 C C . ALA A 1 170 ? 4.346 -10.797 -8.925 1.00 94.44 170 ALA A C 1
ATOM 1317 O O . ALA A 1 170 ? 3.914 -9.728 -8.505 1.00 94.44 170 ALA A O 1
ATOM 1318 N N . GLY A 1 171 ? 3.963 -11.973 -8.410 1.00 94.81 171 GLY A N 1
ATOM 1319 C CA . GLY A 1 171 ? 3.028 -12.109 -7.292 1.00 94.81 171 GLY A CA 1
ATOM 1320 C C . GLY A 1 171 ? 3.598 -11.711 -5.925 1.00 94.81 171 GLY A C 1
ATOM 1321 O O . GLY A 1 171 ? 2.817 -11.536 -4.987 1.00 94.81 171 GLY A O 1
ATOM 1322 N N . GLU A 1 172 ? 4.917 -11.562 -5.785 1.00 95.81 172 GLU A N 1
ATOM 1323 C CA . GLU A 1 172 ? 5.568 -11.080 -4.556 1.00 95.81 172 GLU A CA 1
ATOM 1324 C C . GLU A 1 172 ? 5.439 -9.562 -4.409 1.00 95.81 172 GLU A C 1
ATOM 1326 O O . GLU A 1 172 ? 5.360 -9.049 -3.294 1.00 95.81 172 GLU A O 1
ATOM 1331 N N . VAL A 1 173 ? 5.327 -8.847 -5.532 1.00 97.81 173 VAL A N 1
ATOM 1332 C CA . VAL A 1 173 ? 5.026 -7.417 -5.547 1.00 97.81 173 VAL A CA 1
ATOM 1333 C C . VAL A 1 173 ? 3.570 -7.210 -5.148 1.00 97.81 173 VAL A C 1
ATOM 1335 O O . VAL A 1 173 ? 2.647 -7.710 -5.795 1.00 97.81 173 VAL A O 1
ATOM 1338 N N . LYS A 1 174 ? 3.344 -6.450 -4.076 1.00 98.19 174 LYS A N 1
ATOM 1339 C CA . LYS A 1 174 ? 1.999 -6.194 -3.543 1.00 98.19 174 LYS A CA 1
ATOM 1340 C C . LYS A 1 174 ? 1.568 -4.753 -3.783 1.00 98.19 174 LYS A C 1
ATOM 1342 O O . LYS A 1 174 ? 2.393 -3.856 -3.939 1.00 98.19 174 LYS A O 1
ATOM 1347 N N . ALA A 1 175 ? 0.258 -4.527 -3.771 1.00 98.31 175 ALA A N 1
ATOM 1348 C CA . ALA A 1 175 ? -0.339 -3.205 -3.897 1.00 98.31 175 ALA A CA 1
ATOM 1349 C C . ALA A 1 175 ? -1.145 -2.838 -2.645 1.00 98.31 175 ALA A C 1
ATOM 1351 O O . ALA A 1 175 ? -2.033 -3.582 -2.225 1.00 98.31 175 ALA A O 1
ATOM 1352 N N . ILE A 1 176 ? -0.899 -1.649 -2.097 1.00 98.38 176 ILE A N 1
ATOM 1353 C CA . ILE A 1 176 ? -1.740 -1.023 -1.076 1.00 98.38 176 ILE A CA 1
ATOM 1354 C C . ILE A 1 176 ? -2.630 0.029 -1.760 1.00 98.38 176 ILE A C 1
ATOM 1356 O O . ILE A 1 176 ? -2.120 0.937 -2.429 1.00 98.38 176 ILE A O 1
ATOM 1360 N N . PRO A 1 177 ? -3.968 -0.044 -1.612 1.00 97.75 177 PRO A N 1
ATOM 1361 C CA . PRO A 1 177 ? -4.866 0.913 -2.251 1.00 97.75 177 PRO A CA 1
ATOM 1362 C C . PRO A 1 177 ? -4.768 2.326 -1.657 1.00 97.75 177 PRO A C 1
ATOM 1364 O O . PRO A 1 177 ? -5.382 2.613 -0.636 1.00 97.75 177 PRO A O 1
ATOM 1367 N N . GLY A 1 178 ? -4.112 3.253 -2.349 1.00 97.06 178 GLY A N 1
ATOM 1368 C CA . GLY A 1 178 ? -3.999 4.658 -1.935 1.00 97.06 178 GLY A CA 1
ATOM 1369 C C . GLY A 1 178 ? -2.665 5.254 -2.363 1.00 97.06 178 GLY A C 1
ATOM 1370 O O . GLY A 1 178 ? -1.802 4.519 -2.828 1.00 97.06 178 GLY A O 1
ATOM 1371 N N . SER A 1 179 ? -2.502 6.572 -2.219 1.00 98.12 179 SER A N 1
ATOM 1372 C CA . SER A 1 179 ? -1.211 7.220 -2.466 1.00 98.12 179 SER A CA 1
ATOM 1373 C C . SER A 1 179 ? -0.169 6.803 -1.433 1.00 98.12 179 SER A C 1
ATOM 1375 O O . SER A 1 179 ? -0.523 6.453 -0.308 1.00 98.12 179 SER A O 1
ATOM 1377 N N . LEU A 1 180 ? 1.116 6.895 -1.791 1.00 98.19 180 LEU A N 1
ATOM 1378 C CA . LEU A 1 180 ? 2.209 6.603 -0.860 1.00 98.19 180 LEU A CA 1
ATOM 1379 C C . LEU A 1 180 ? 2.122 7.485 0.385 1.00 98.19 180 LEU A C 1
ATOM 1381 O O . LEU A 1 180 ? 2.142 6.965 1.489 1.00 98.19 180 LEU A O 1
ATOM 1385 N N . GLU A 1 181 ? 1.882 8.785 0.216 1.00 97.00 181 GLU A N 1
ATOM 1386 C CA . GLU A 1 181 ? 1.618 9.711 1.323 1.00 97.00 181 GLU A CA 1
ATOM 1387 C C . GLU A 1 181 ? 0.521 9.197 2.269 1.00 97.00 181 GLU A C 1
ATOM 1389 O O . GLU A 1 181 ? 0.706 9.156 3.484 1.00 97.00 181 GLU A O 1
ATOM 1394 N N . LYS A 1 182 ? -0.609 8.728 1.723 1.00 97.19 182 LYS A N 1
ATOM 1395 C CA . LYS A 1 182 ? -1.706 8.202 2.537 1.00 97.19 182 LYS A CA 1
ATOM 1396 C C . LYS A 1 182 ? -1.313 6.923 3.276 1.00 97.19 182 LYS A C 1
ATOM 1398 O O . LYS A 1 182 ? -1.705 6.757 4.426 1.00 97.19 182 LYS A O 1
ATOM 1403 N N . VAL A 1 183 ? -0.551 6.036 2.634 1.00 97.25 183 VAL A N 1
ATOM 1404 C CA . VAL A 1 183 ? -0.027 4.812 3.263 1.00 97.25 183 VAL A CA 1
ATOM 1405 C C . VAL A 1 183 ? 0.903 5.150 4.424 1.00 97.25 183 VAL A C 1
ATOM 1407 O O . VAL A 1 183 ? 0.759 4.552 5.485 1.00 97.25 183 VAL A O 1
ATOM 1410 N N . LEU A 1 184 ? 1.793 6.131 4.259 1.00 95.75 184 LEU A N 1
ATOM 1411 C CA . LEU A 1 184 ? 2.701 6.575 5.319 1.00 95.75 184 LEU A CA 1
ATOM 1412 C C . LEU A 1 184 ? 1.933 7.160 6.513 1.00 95.75 184 LEU A C 1
ATOM 1414 O O . LEU A 1 184 ? 2.175 6.758 7.648 1.00 95.75 184 LEU A O 1
ATOM 1418 N N . LEU A 1 185 ? 0.958 8.041 6.258 1.00 94.62 185 LEU A N 1
ATOM 1419 C CA . LEU A 1 185 ? 0.119 8.635 7.308 1.00 94.62 185 LEU A CA 1
ATOM 1420 C C . LEU A 1 185 ? -0.699 7.583 8.068 1.00 94.62 185 LEU A C 1
ATOM 1422 O O . LEU A 1 185 ? -0.772 7.619 9.295 1.00 94.62 185 LEU A O 1
ATOM 1426 N N . VAL A 1 186 ? -1.314 6.640 7.348 1.00 94.56 186 VAL A N 1
ATOM 1427 C CA . VAL A 1 186 ? -2.097 5.561 7.966 1.00 94.56 186 VAL A CA 1
ATOM 1428 C C . VAL A 1 186 ? -1.191 4.587 8.718 1.00 94.56 186 VAL A C 1
ATOM 1430 O O . VAL A 1 186 ? -1.558 4.166 9.808 1.00 94.56 186 VAL A O 1
ATOM 1433 N N . GLY A 1 187 ? -0.016 4.253 8.182 1.00 93.44 187 GLY A N 1
ATOM 1434 C CA . GLY A 1 187 ? 0.965 3.402 8.859 1.00 93.44 187 GLY A CA 1
ATOM 1435 C C . GLY A 1 187 ? 1.431 3.999 10.183 1.00 93.44 187 GLY A C 1
ATOM 1436 O O . GLY A 1 187 ? 1.404 3.315 11.201 1.00 93.44 187 GLY A O 1
ATOM 1437 N N . GLU A 1 188 ? 1.746 5.295 10.201 1.00 91.69 188 GLU A N 1
ATOM 1438 C CA . GLU A 1 188 ? 2.100 6.000 11.437 1.00 91.69 188 GLU A CA 1
ATOM 1439 C C . GLU A 1 188 ? 0.933 6.027 12.432 1.00 91.69 188 GLU A C 1
ATOM 1441 O O . GLU A 1 188 ? 1.119 5.734 13.614 1.00 91.69 188 GLU A O 1
ATOM 1446 N N . TRP A 1 189 ? -0.292 6.288 11.962 1.00 90.94 189 TRP A N 1
ATOM 1447 C CA . TRP A 1 189 ? -1.482 6.190 12.809 1.00 90.94 189 TRP A CA 1
ATOM 1448 C C . TRP A 1 189 ? -1.652 4.778 13.383 1.00 90.94 189 TRP A C 1
ATOM 1450 O O . TRP A 1 189 ? -1.936 4.648 14.566 1.00 90.94 189 TRP A O 1
ATOM 1460 N N . MET A 1 190 ? -1.443 3.720 12.594 1.00 90.31 190 MET A N 1
ATOM 1461 C CA . MET A 1 190 ? -1.517 2.333 13.070 1.00 90.31 190 MET A CA 1
ATOM 1462 C C . MET A 1 190 ? -0.409 2.015 14.073 1.00 90.31 190 MET A C 1
ATOM 1464 O O . MET A 1 190 ? -0.653 1.297 15.035 1.00 90.31 190 MET A O 1
ATOM 1468 N N . ARG A 1 191 ? 0.791 2.565 13.887 1.00 86.69 191 ARG A N 1
ATOM 1469 C CA . ARG A 1 191 ? 1.919 2.377 14.802 1.00 86.69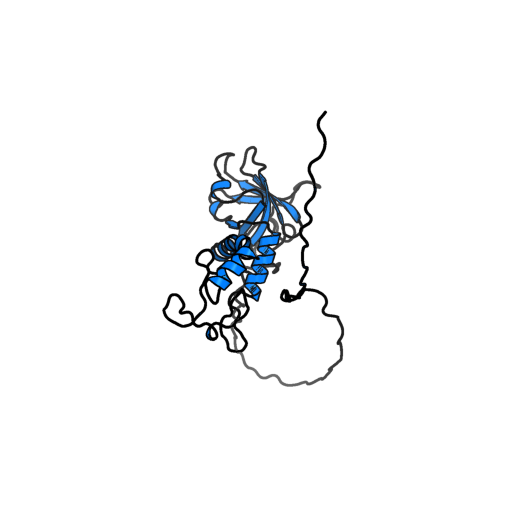 191 ARG A CA 1
ATOM 1470 C C . ARG A 1 191 ? 1.667 3.026 16.160 1.00 86.69 191 ARG A C 1
ATOM 1472 O O . ARG A 1 191 ? 2.018 2.452 17.187 1.00 86.69 191 ARG A O 1
ATOM 1479 N N . VAL A 1 192 ? 1.097 4.230 16.154 1.00 83.62 192 VAL A N 1
ATOM 1480 C CA . VAL A 1 192 ? 0.822 4.996 17.375 1.00 83.62 192 VAL A CA 1
ATOM 1481 C C . VAL A 1 192 ? -0.463 4.513 18.037 1.00 83.62 192 VAL A C 1
ATOM 1483 O O . VAL A 1 192 ? -0.449 4.280 19.237 1.00 83.62 192 VAL A O 1
ATOM 1486 N N . ASN A 1 193 ? -1.539 4.329 17.263 1.00 82.31 193 ASN A N 1
ATOM 1487 C CA . ASN A 1 193 ? -2.901 4.087 17.750 1.00 82.31 193 ASN A CA 1
ATOM 1488 C C . ASN A 1 193 ? -3.354 2.625 17.708 1.00 82.31 193 ASN A C 1
ATOM 1490 O O . ASN A 1 193 ? -4.278 2.235 18.427 1.00 82.31 193 ASN A O 1
ATOM 1494 N N . GLY A 1 194 ? -2.708 1.791 16.894 1.00 71.31 194 GLY A N 1
ATOM 1495 C CA . GLY A 1 194 ? -3.071 0.392 16.709 1.00 71.31 194 GLY A CA 1
ATOM 1496 C C . GLY A 1 194 ? -2.925 -0.402 18.000 1.00 71.31 194 GLY A C 1
ATOM 1497 O O . GLY A 1 194 ? -1.841 -0.832 18.373 1.00 71.31 194 GLY A O 1
ATOM 1498 N N . GLY A 1 195 ? -4.050 -0.620 18.680 1.00 67.12 195 GLY A N 1
ATOM 1499 C CA . GLY A 1 195 ? -4.045 -1.316 19.964 1.00 67.12 195 GLY A CA 1
ATOM 1500 C C . GLY A 1 195 ? -3.593 -0.444 21.134 1.00 67.12 195 GLY A C 1
ATOM 1501 O O . GLY A 1 195 ? -3.170 -1.011 22.144 1.00 67.12 195 GLY A O 1
ATOM 1502 N N . ILE A 1 196 ? -3.716 0.893 21.030 1.00 69.81 196 ILE A N 1
ATOM 1503 C CA . ILE A 1 196 ? -3.582 1.764 22.202 1.00 69.81 196 ILE A CA 1
ATOM 1504 C C . ILE A 1 196 ? -4.484 1.247 23.303 1.00 69.81 196 ILE A C 1
ATOM 1506 O O . ILE A 1 196 ? -5.674 0.967 23.122 1.00 69.81 196 ILE A O 1
ATOM 1510 N N . LYS A 1 197 ? -3.863 1.182 24.467 1.00 75.38 197 LYS A N 1
ATOM 1511 C CA . LYS A 1 197 ? -4.510 0.978 25.736 1.00 75.38 197 LYS A CA 1
ATOM 1512 C C . LYS A 1 197 ? -4.370 2.260 26.549 1.00 75.38 197 LYS A C 1
ATOM 1514 O O . LYS A 1 197 ? -3.338 2.920 26.464 1.00 75.38 197 LYS A O 1
ATOM 1519 N N . ASN A 1 198 ? -5.388 2.619 27.321 1.00 77.38 198 ASN A N 1
ATOM 1520 C CA . ASN A 1 198 ? -5.263 3.682 28.316 1.00 77.38 198 ASN A CA 1
ATOM 1521 C C . ASN A 1 198 ? -4.253 3.288 29.418 1.00 77.38 198 ASN A C 1
ATOM 1523 O O . ASN A 1 198 ? -3.749 2.164 29.433 1.00 77.38 198 ASN A O 1
ATOM 1527 N N . GLU A 1 199 ? -3.994 4.183 30.376 1.00 75.12 199 GLU A N 1
ATOM 1528 C CA . GLU A 1 199 ? -3.103 3.922 31.526 1.00 75.12 199 GLU A CA 1
ATOM 1529 C C . GLU A 1 199 ? -3.485 2.648 32.307 1.00 75.12 199 GLU A C 1
ATOM 1531 O O . GLU A 1 199 ? -2.632 1.982 32.886 1.00 75.12 199 GLU A O 1
ATOM 1536 N N . GLY A 1 200 ? -4.763 2.256 32.258 1.00 75.06 200 GLY A N 1
ATOM 1537 C CA . GLY A 1 200 ? -5.291 1.020 32.838 1.00 75.06 200 GLY A CA 1
ATOM 1538 C C . GLY A 1 200 ? -5.196 -0.223 31.943 1.00 75.06 200 GLY A C 1
ATOM 1539 O O . GLY A 1 200 ? -5.812 -1.241 32.260 1.00 75.06 200 GLY A O 1
ATOM 1540 N N . GLY A 1 201 ? -4.488 -0.170 30.811 1.00 79.56 201 GLY A N 1
ATOM 1541 C CA . GLY A 1 201 ? -4.310 -1.316 29.918 1.00 79.56 201 GLY A CA 1
ATOM 1542 C C . GLY A 1 201 ? -5.537 -1.671 29.060 1.00 79.56 201 GLY A C 1
ATOM 1543 O O . GLY A 1 201 ? -5.566 -2.757 28.470 1.00 79.56 201 GLY A O 1
ATOM 1544 N N . LYS A 1 202 ? -6.542 -0.790 28.965 1.00 83.25 202 LYS A N 1
ATOM 1545 C CA . LYS A 1 202 ? -7.808 -1.039 28.250 1.00 83.25 202 LYS A CA 1
ATOM 1546 C C . LYS A 1 202 ? -7.817 -0.382 26.879 1.00 83.25 202 LYS A C 1
ATOM 1548 O O . LYS A 1 202 ? -7.466 0.785 26.765 1.00 83.25 202 LYS A O 1
ATOM 1553 N N . GLU A 1 203 ? -8.258 -1.119 25.860 1.00 87.38 203 GLU A N 1
ATOM 1554 C CA . GLU A 1 203 ? -8.414 -0.585 24.502 1.00 87.38 203 GLU A CA 1
ATOM 1555 C C . GLU A 1 203 ? -9.340 0.644 24.494 1.00 87.38 203 GLU A C 1
ATOM 1557 O O . GLU A 1 203 ? -10.310 0.690 25.255 1.00 87.38 203 GLU A O 1
ATOM 1562 N N . ILE A 1 204 ? -9.053 1.615 23.624 1.00 90.50 204 ILE A N 1
ATOM 1563 C CA . ILE A 1 204 ? -9.850 2.840 23.469 1.00 90.50 204 ILE A CA 1
ATOM 1564 C C . ILE A 1 204 ? -10.574 2.889 22.121 1.00 90.50 204 ILE A C 1
ATOM 1566 O O . ILE A 1 204 ? -10.149 2.283 21.138 1.00 90.50 204 ILE A O 1
ATOM 1570 N N . CYS A 1 205 ? -11.696 3.601 22.086 1.00 92.00 205 CYS A N 1
ATOM 1571 C CA . CYS A 1 205 ? -12.444 3.881 20.869 1.00 92.00 205 CYS A CA 1
ATOM 1572 C C . CYS A 1 205 ? -11.676 4.865 19.980 1.00 92.00 205 CYS A C 1
ATOM 1574 O O . CYS A 1 205 ? -11.393 5.985 20.399 1.00 92.00 205 CYS A O 1
ATOM 1576 N N . ASP A 1 206 ? -11.443 4.502 18.721 1.00 92.38 206 ASP A N 1
ATOM 1577 C CA . ASP A 1 206 ? -10.720 5.338 17.754 1.00 92.38 206 ASP A CA 1
ATOM 1578 C C . ASP A 1 206 ? -11.539 6.548 17.261 1.00 92.38 206 ASP A C 1
ATOM 1580 O O . ASP A 1 206 ? -11.014 7.414 16.566 1.00 92.38 206 ASP A O 1
ATOM 1584 N N . SER A 1 207 ? -12.837 6.613 17.588 1.00 93.62 207 SER A N 1
ATOM 1585 C CA . SER A 1 207 ? -13.690 7.765 17.260 1.00 93.62 207 SER A CA 1
ATOM 1586 C C . SER A 1 207 ? -13.729 8.803 18.378 1.00 93.62 207 SER A C 1
ATOM 1588 O O . SER A 1 207 ? -13.576 9.989 18.114 1.00 93.62 207 SER A O 1
ATOM 1590 N N . CYS A 1 208 ? -13.955 8.371 19.624 1.00 92.56 208 CYS A N 1
ATOM 1591 C CA . CYS A 1 208 ? -14.231 9.274 20.749 1.00 92.56 208 CYS A CA 1
ATOM 1592 C C . CYS A 1 208 ? -13.222 9.178 21.903 1.00 92.56 208 CYS A C 1
ATOM 1594 O O . CYS A 1 208 ? -13.355 9.908 22.881 1.00 92.56 208 CYS A O 1
ATOM 1596 N N . GLY A 1 209 ? -12.244 8.270 21.830 1.00 90.00 209 GLY A N 1
ATOM 1597 C CA . GLY A 1 209 ? -11.183 8.103 22.829 1.00 90.00 209 GLY A CA 1
ATOM 1598 C C . GLY A 1 209 ? -11.589 7.393 24.124 1.00 90.00 209 GLY A C 1
ATOM 1599 O O . GLY A 1 209 ? -10.723 7.107 24.946 1.00 90.00 209 GLY A O 1
ATOM 1600 N N . LYS A 1 210 ? -12.876 7.075 24.323 1.00 90.88 210 LYS A N 1
ATOM 1601 C CA . LYS A 1 210 ? -13.347 6.402 25.545 1.00 90.88 210 LYS A CA 1
ATOM 1602 C C . LYS A 1 210 ? -12.821 4.964 25.652 1.00 90.88 210 LYS A C 1
ATOM 1604 O O . LYS A 1 210 ? -12.759 4.275 24.627 1.00 90.88 210 LYS A O 1
ATOM 1609 N N . PRO A 1 211 ? -12.480 4.487 26.859 1.00 88.19 211 PRO A N 1
ATOM 1610 C CA . PRO A 1 211 ? -12.019 3.122 27.071 1.00 88.19 211 PRO A CA 1
ATOM 1611 C C . PRO A 1 211 ? -13.155 2.096 26.952 1.00 88.19 211 PRO A C 1
ATOM 1613 O O . PRO A 1 211 ? -14.339 2.409 27.076 1.00 88.19 211 PRO A O 1
ATOM 1616 N N . ALA A 1 212 ? -12.780 0.844 26.695 1.00 85.19 212 ALA A N 1
ATOM 1617 C CA . ALA A 1 212 ? -13.699 -0.262 26.427 1.00 85.19 212 ALA A CA 1
ATOM 1618 C C . ALA A 1 212 ? -14.720 -0.550 27.547 1.00 85.19 212 ALA A C 1
ATOM 1620 O O . ALA A 1 212 ? -15.816 -1.030 27.266 1.00 85.19 212 ALA A O 1
ATOM 1621 N N . ASP A 1 213 ? -14.376 -0.281 28.803 1.00 80.62 213 ASP A N 1
ATOM 1622 C CA . ASP A 1 213 ? -15.208 -0.545 29.982 1.00 80.62 213 ASP A CA 1
ATOM 1623 C C . ASP A 1 213 ? -16.235 0.553 30.283 1.00 80.62 213 ASP A C 1
ATOM 1625 O O . ASP A 1 213 ? -17.192 0.304 31.008 1.00 80.62 213 ASP A O 1
ATOM 1629 N N . GLU A 1 214 ? -16.086 1.735 29.685 1.00 79.06 214 GLU A N 1
ATOM 1630 C CA . GLU A 1 214 ? -17.114 2.784 29.701 1.00 79.06 214 GLU A CA 1
ATOM 1631 C C . GLU A 1 214 ? -18.215 2.538 28.655 1.00 79.06 214 GLU A C 1
ATOM 1633 O O . GLU A 1 214 ? -19.119 3.358 28.468 1.00 79.06 214 GLU A O 1
ATOM 1638 N N . THR A 1 215 ? -18.147 1.412 27.941 1.00 73.19 215 THR A N 1
ATOM 1639 C CA . THR A 1 215 ? -19.142 1.033 26.941 1.00 73.19 215 THR A CA 1
ATOM 1640 C C . THR A 1 215 ? -20.146 0.056 27.538 1.00 73.19 215 THR A C 1
ATOM 1642 O O . THR A 1 215 ? -19.786 -0.915 28.195 1.00 73.19 215 THR A O 1
ATOM 1645 N N . ASN A 1 216 ? -21.431 0.295 27.278 1.00 66.94 216 ASN A N 1
ATOM 1646 C CA . ASN A 1 216 ? -22.502 -0.631 27.656 1.00 66.94 216 ASN A CA 1
ATOM 1647 C C . ASN A 1 216 ? -22.722 -1.729 26.597 1.00 66.94 216 ASN A C 1
ATOM 1649 O O . ASN A 1 216 ? -23.650 -2.530 26.719 1.00 66.94 216 ASN A O 1
ATOM 1653 N N . GLU A 1 217 ? -21.902 -1.762 25.542 1.00 66.88 217 GLU A N 1
ATOM 1654 C CA . GLU A 1 217 ? -22.046 -2.716 24.448 1.00 66.88 217 GLU A CA 1
ATOM 1655 C C . GLU A 1 217 ? -21.196 -3.970 24.661 1.00 66.88 217 GLU A C 1
ATOM 1657 O O . GLU A 1 217 ? -20.064 -3.946 25.152 1.00 66.88 217 GLU A O 1
ATOM 1662 N N . LYS A 1 218 ? -21.772 -5.111 24.276 1.00 63.81 218 LYS A N 1
ATOM 1663 C CA . LYS A 1 218 ? -21.065 -6.388 24.237 1.00 63.81 218 LYS A CA 1
ATOM 1664 C C . LYS A 1 218 ? -20.355 -6.493 22.892 1.00 63.81 218 LYS A C 1
ATOM 1666 O O . LYS A 1 218 ? -20.988 -6.417 21.843 1.00 63.81 218 LYS A O 1
ATOM 1671 N N . SER A 1 219 ? -19.050 -6.733 22.927 1.00 65.25 219 SER A N 1
ATOM 1672 C CA . SER A 1 219 ? -18.284 -7.146 21.755 1.00 65.25 219 SER A CA 1
ATOM 1673 C C . SER A 1 219 ? -18.814 -8.484 21.218 1.00 65.25 219 SER A C 1
ATOM 1675 O O . SER A 1 219 ? -19.516 -9.217 21.919 1.00 65.25 219 SER A O 1
ATOM 1677 N N . GLY A 1 220 ? -18.432 -8.855 19.992 1.00 56.94 220 GLY A N 1
ATOM 1678 C CA . GLY A 1 220 ? -18.908 -10.065 19.299 1.00 56.94 220 GLY A CA 1
ATOM 1679 C C . GLY A 1 220 ? -18.699 -11.394 20.047 1.00 56.94 220 GLY A C 1
ATOM 1680 O O . GLY A 1 220 ? -19.332 -12.384 19.705 1.00 56.94 220 GLY A 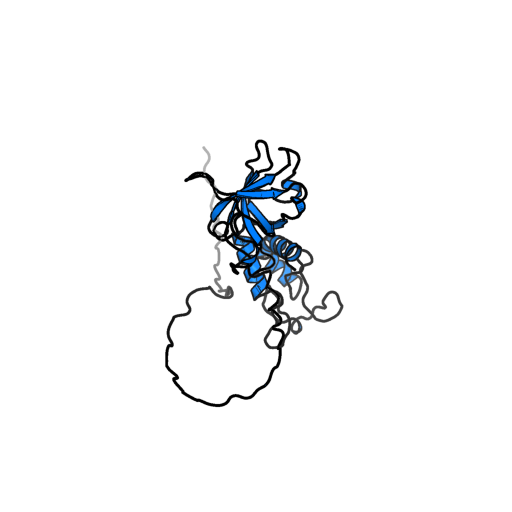O 1
ATOM 1681 N N . ASN A 1 221 ? -17.878 -11.406 21.105 1.00 58.12 221 ASN A N 1
ATOM 1682 C CA . ASN A 1 221 ? -17.663 -12.551 21.999 1.00 58.12 221 ASN A CA 1
ATOM 1683 C C . ASN A 1 221 ? -18.503 -12.504 23.295 1.00 58.12 221 ASN A C 1
ATOM 1685 O O . ASN A 1 221 ? -18.184 -13.199 24.259 1.00 58.12 221 ASN A O 1
ATOM 1689 N N . GLY A 1 222 ? -19.522 -11.644 23.383 1.00 60.12 222 GLY A N 1
ATOM 1690 C CA . GLY A 1 222 ? -20.396 -11.523 24.558 1.00 60.12 222 GLY A CA 1
ATOM 1691 C C . GLY A 1 222 ? -19.758 -10.849 25.784 1.00 60.12 222 GLY A C 1
ATOM 1692 O O . GLY A 1 222 ? -20.433 -10.677 26.798 1.00 60.12 222 GLY A O 1
ATOM 1693 N N . LYS A 1 223 ? -18.485 -10.440 25.692 1.00 62.41 223 LYS A N 1
ATOM 1694 C CA . LYS A 1 223 ? -17.768 -9.647 26.704 1.00 62.41 223 LYS A CA 1
ATOM 1695 C C . LYS A 1 223 ? -17.957 -8.155 26.437 1.00 62.41 223 LYS A C 1
ATOM 1697 O O . LYS A 1 223 ? -17.980 -7.755 25.276 1.00 62.41 223 LYS A O 1
ATOM 1702 N N . VAL A 1 224 ? -18.046 -7.343 27.491 1.00 70.31 224 VAL A N 1
ATOM 1703 C CA . VAL A 1 224 ? -17.989 -5.874 27.372 1.00 70.31 224 VAL A CA 1
ATOM 1704 C C . VAL A 1 224 ? -16.690 -5.497 26.663 1.00 70.31 224 VAL A C 1
ATOM 1706 O O . VAL A 1 224 ? -15.616 -5.965 27.051 1.00 70.31 224 VAL A O 1
ATOM 1709 N N . GLY A 1 225 ? -16.791 -4.733 25.579 1.00 83.50 225 GLY A N 1
ATOM 1710 C CA . GLY A 1 225 ? -15.628 -4.361 24.786 1.00 83.50 225 GLY A CA 1
ATOM 1711 C C . GLY A 1 225 ? -15.988 -3.684 23.472 1.00 83.50 225 GLY A C 1
ATOM 1712 O O . GLY A 1 225 ? -17.127 -3.732 23.019 1.00 83.50 225 GLY A O 1
ATOM 1713 N N . LEU A 1 226 ? -14.983 -3.088 22.835 1.00 90.06 226 LEU A N 1
ATOM 1714 C CA . LEU A 1 226 ? -15.172 -2.308 21.617 1.00 90.06 226 LEU A CA 1
ATOM 1715 C C . LEU A 1 226 ? -15.551 -3.189 20.417 1.00 90.06 226 LEU A C 1
ATOM 1717 O O . LEU A 1 226 ? -15.054 -4.310 20.237 1.00 90.06 226 LEU A O 1
ATOM 1721 N N . LEU A 1 227 ? -16.404 -2.643 19.556 1.00 90.69 227 LEU A N 1
ATOM 1722 C CA . LEU A 1 227 ? -16.693 -3.184 18.234 1.00 90.69 227 LEU A CA 1
ATOM 1723 C C . LEU A 1 227 ? -15.486 -2.972 17.322 1.00 90.69 227 LEU A C 1
ATOM 1725 O O . LEU A 1 227 ? -14.916 -1.887 17.299 1.00 90.69 227 LEU A O 1
ATOM 1729 N N . LYS A 1 228 ? -15.125 -3.970 16.514 1.00 92.06 228 LYS A N 1
ATOM 1730 C CA . LYS A 1 228 ? -14.081 -3.831 15.487 1.00 92.06 228 LYS A CA 1
ATOM 1731 C C . LYS A 1 228 ? -14.705 -3.576 14.124 1.00 92.06 228 LYS A C 1
ATOM 1733 O O . LYS A 1 228 ? -15.712 -4.191 13.771 1.00 92.06 228 LYS A O 1
ATOM 1738 N N . CYS A 1 229 ? -14.087 -2.712 13.323 1.00 94.44 229 CYS A N 1
ATOM 1739 C CA . CYS A 1 229 ? -14.465 -2.554 11.926 1.00 94.44 229 CYS A CA 1
ATOM 1740 C C . CYS A 1 229 ? -14.292 -3.887 11.188 1.00 94.44 229 CYS A C 1
ATOM 1742 O O . CYS A 1 229 ? -13.172 -4.360 11.006 1.00 94.44 229 CYS A O 1
ATOM 1744 N N . THR A 1 230 ? -15.387 -4.465 10.702 1.00 93.62 230 THR A N 1
ATOM 1745 C CA . THR A 1 230 ? -15.374 -5.743 9.973 1.00 93.62 230 THR A CA 1
ATOM 1746 C C . THR A 1 230 ? -14.660 -5.662 8.621 1.00 93.62 230 THR A C 1
ATOM 1748 O O . THR A 1 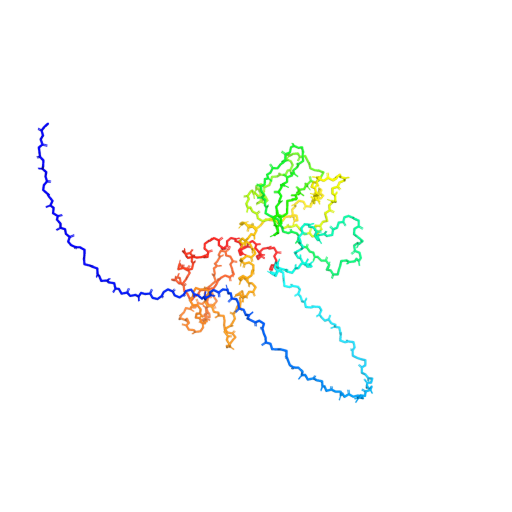230 ? -14.225 -6.680 8.095 1.00 93.62 230 THR A O 1
ATOM 1751 N N . GLY A 1 231 ? -14.512 -4.459 8.055 1.00 95.25 231 GLY A N 1
ATOM 1752 C CA . GLY A 1 231 ? -13.839 -4.251 6.773 1.00 95.25 231 GLY A CA 1
ATOM 1753 C C . GLY A 1 231 ? -12.314 -4.351 6.853 1.00 95.25 231 GLY A C 1
ATOM 1754 O O . GLY A 1 231 ? -11.702 -5.020 6.021 1.00 95.25 231 GLY A O 1
ATOM 1755 N N . CYS A 1 232 ? -11.702 -3.681 7.835 1.00 95.12 232 CYS A N 1
ATOM 1756 C CA . CYS A 1 232 ? -10.241 -3.579 7.957 1.00 95.12 232 CYS A CA 1
ATOM 1757 C C . CYS A 1 232 ? -9.650 -4.287 9.181 1.00 95.12 232 CYS A C 1
ATOM 1759 O O . CYS A 1 232 ? -8.440 -4.493 9.226 1.00 95.12 232 CYS A O 1
ATOM 1761 N N . GLY A 1 233 ? -10.465 -4.596 10.193 1.00 91.12 233 GLY A N 1
ATOM 1762 C CA . GLY A 1 233 ? -10.038 -5.191 11.462 1.00 91.12 233 GLY A CA 1
ATOM 1763 C C . GLY A 1 233 ? -9.226 -4.278 12.393 1.00 91.12 233 GLY A C 1
ATOM 1764 O O . GLY A 1 233 ? -9.090 -4.610 13.567 1.00 91.12 233 GLY A O 1
ATOM 1765 N N . GLY A 1 234 ? -8.707 -3.144 11.905 1.00 89.88 234 GLY A N 1
ATOM 1766 C CA . GLY A 1 234 ? -7.769 -2.293 12.649 1.00 89.88 234 GLY A CA 1
ATOM 1767 C C . GLY A 1 234 ? -8.398 -1.221 13.543 1.00 89.88 234 GLY A C 1
ATOM 1768 O O . GLY A 1 234 ? -7.765 -0.817 14.510 1.00 89.88 234 GLY A O 1
ATOM 1769 N N . VAL A 1 235 ? -9.627 -0.781 13.247 1.00 93.62 235 VAL A N 1
ATOM 1770 C CA . VAL A 1 235 ? -10.299 0.322 13.964 1.00 93.62 235 VAL A CA 1
ATOM 1771 C C . VAL A 1 235 ? -11.368 -0.201 14.923 1.00 93.62 235 VAL A C 1
ATOM 1773 O O . VAL A 1 235 ? -12.092 -1.145 14.582 1.00 93.62 235 VAL A O 1
ATOM 1776 N N . ARG A 1 236 ? -11.477 0.415 16.101 1.00 93.38 236 ARG A N 1
ATOM 1777 C CA . ARG A 1 236 ? -12.35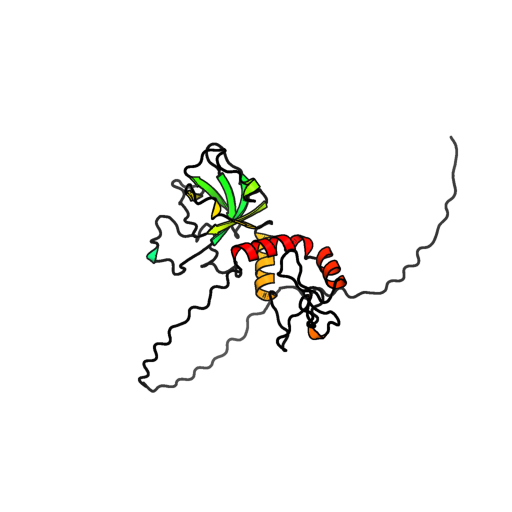2 0.043 17.216 1.00 93.38 236 ARG A CA 1
ATOM 1778 C C . ARG A 1 236 ? -13.322 1.163 17.592 1.00 93.38 236 ARG A C 1
ATOM 1780 O O . ARG A 1 236 ? -12.962 2.336 17.595 1.00 93.38 236 ARG A O 1
ATOM 1787 N N . TYR A 1 237 ? -14.541 0.798 17.976 1.00 92.88 237 TYR A N 1
ATOM 1788 C CA . TYR A 1 237 ? -15.618 1.733 18.304 1.00 92.88 237 TYR A CA 1
ATOM 1789 C C . TYR A 1 237 ? -16.361 1.322 19.567 1.00 92.88 237 TYR A C 1
ATOM 1791 O O . TYR A 1 237 ? -16.508 0.133 19.834 1.00 92.88 237 TYR A O 1
ATOM 1799 N N . CYS A 1 238 ? -16.901 2.296 20.300 1.00 92.62 238 CYS A N 1
ATOM 1800 C CA . CYS A 1 238 ? -17.817 2.006 21.402 1.00 92.62 238 CYS A CA 1
ATOM 1801 C C . CYS A 1 238 ? -19.080 1.292 20.919 1.00 92.62 238 CYS A C 1
ATOM 1803 O O . CYS A 1 238 ? -19.549 0.371 21.572 1.00 92.62 238 CYS A O 1
ATOM 1805 N N . ASN A 1 239 ? -19.634 1.769 19.803 1.00 90.94 239 ASN A N 1
ATOM 1806 C CA . ASN A 1 239 ? -20.928 1.371 19.272 1.00 90.94 239 ASN A CA 1
ATOM 1807 C C . ASN A 1 239 ? -21.061 1.769 17.794 1.00 90.94 239 ASN A C 1
ATOM 1809 O O . ASN A 1 239 ? -20.120 2.285 17.172 1.00 90.94 239 ASN A O 1
ATOM 1813 N N . LYS A 1 240 ? -22.253 1.544 17.234 1.00 93.19 240 LYS A N 1
ATOM 1814 C CA . LYS A 1 240 ? -22.558 1.883 15.843 1.00 93.19 240 LYS A CA 1
ATOM 1815 C C . LYS A 1 240 ? -22.450 3.381 15.539 1.00 93.19 240 LYS A C 1
ATOM 1817 O O . LYS A 1 240 ? -21.998 3.722 14.448 1.00 93.19 240 LYS A O 1
ATOM 1822 N N . ASP A 1 241 ? -22.798 4.254 16.478 1.00 94.62 241 ASP A N 1
ATOM 1823 C CA . ASP A 1 241 ? -22.766 5.707 16.266 1.00 94.62 241 ASP A CA 1
ATOM 1824 C C . ASP A 1 241 ? -21.331 6.205 16.084 1.00 94.62 241 ASP A C 1
ATOM 1826 O O . ASP A 1 241 ? -21.024 6.854 15.083 1.00 94.62 241 ASP A O 1
ATOM 1830 N N . CYS A 1 242 ? -20.420 5.783 16.969 1.00 95.62 242 CYS A N 1
ATOM 1831 C CA . CYS A 1 242 ? -18.985 6.050 16.826 1.00 95.62 242 CYS A CA 1
ATOM 1832 C C . CYS A 1 242 ? -18.428 5.491 15.506 1.00 95.62 242 CYS A C 1
ATOM 1834 O O . CYS A 1 242 ? -17.583 6.117 14.869 1.00 95.62 242 CYS A O 1
ATOM 1836 N N . GLN A 1 243 ? -18.901 4.320 15.061 1.00 95.56 243 GLN A N 1
ATOM 1837 C CA . GLN A 1 243 ? -18.495 3.774 13.765 1.00 95.56 243 GLN A CA 1
ATOM 1838 C C . GLN A 1 243 ? -18.943 4.673 12.603 1.00 95.56 243 GLN A C 1
ATOM 1840 O O . GLN A 1 243 ? -18.155 4.912 11.687 1.00 95.56 243 GLN A O 1
ATOM 1845 N N . VAL A 1 244 ? -20.196 5.136 12.601 1.00 96.81 244 VAL A N 1
ATOM 1846 C CA . VAL A 1 244 ? -20.753 5.976 11.526 1.00 96.81 244 VAL A CA 1
ATOM 1847 C C . VAL A 1 244 ? -20.087 7.351 11.501 1.00 96.81 244 VAL A C 1
ATOM 1849 O O . VAL A 1 244 ? -19.738 7.839 10.425 1.00 96.81 244 VAL A O 1
ATOM 1852 N N . GLU A 1 245 ? -19.854 7.948 12.666 1.00 96.75 245 GLU A N 1
ATOM 1853 C CA . GLU A 1 245 ? -19.135 9.215 12.793 1.00 96.75 245 GLU A CA 1
ATOM 1854 C C . GLU A 1 245 ? -17.713 9.106 12.227 1.00 96.75 245 GLU A C 1
ATOM 1856 O O . GLU A 1 245 ? -17.349 9.840 11.302 1.00 96.75 245 GLU A O 1
ATOM 1861 N N . ALA A 1 246 ? -16.928 8.131 12.700 1.00 95.69 246 ALA A N 1
ATOM 1862 C CA . ALA A 1 246 ? -15.584 7.893 12.186 1.00 95.69 246 ALA A CA 1
ATOM 1863 C C . ALA A 1 246 ? -15.591 7.596 10.681 1.00 95.69 246 ALA A C 1
ATOM 1865 O O . ALA A 1 246 ? -14.724 8.086 9.954 1.00 95.69 246 ALA A O 1
ATOM 1866 N N . TRP A 1 247 ? -16.572 6.827 10.191 1.00 97.44 247 TRP A N 1
ATOM 1867 C CA . TRP A 1 247 ? -16.722 6.514 8.768 1.00 97.44 247 TRP A CA 1
ATOM 1868 C C . TRP A 1 247 ? -16.854 7.770 7.911 1.00 97.44 247 TRP A C 1
ATOM 1870 O O . TRP A 1 247 ? -16.173 7.883 6.890 1.00 97.44 247 TRP A O 1
ATOM 1880 N N . ASN A 1 248 ? -17.691 8.714 8.335 1.00 96.62 248 ASN A N 1
ATOM 1881 C CA . ASN A 1 248 ? -17.936 9.948 7.596 1.00 96.62 248 ASN A CA 1
ATOM 1882 C C . ASN A 1 248 ? -16.763 10.933 7.684 1.00 96.62 248 ASN A C 1
ATOM 1884 O O . ASN A 1 248 ? -16.520 11.660 6.722 1.00 96.62 248 ASN A O 1
ATOM 1888 N N . ASN A 1 249 ? -16.019 10.925 8.792 1.00 94.25 249 ASN A N 1
ATOM 1889 C CA . ASN A 1 249 ? -14.977 11.918 9.049 1.00 94.25 249 ASN A CA 1
ATOM 1890 C C . ASN A 1 249 ? -13.594 11.525 8.509 1.00 94.25 249 ASN A C 1
ATOM 1892 O O . ASN A 1 249 ? -12.906 12.363 7.928 1.00 94.25 249 ASN A O 1
ATOM 1896 N N . TRP A 1 250 ? -13.159 10.276 8.697 1.00 93.81 250 TRP A N 1
ATOM 1897 C CA . TRP A 1 250 ? -11.783 9.878 8.356 1.00 93.81 250 TRP A CA 1
ATOM 1898 C C . TRP A 1 250 ? -11.641 8.414 7.924 1.00 93.81 250 TRP A C 1
ATOM 1900 O O . TRP A 1 250 ? -10.860 8.100 7.026 1.00 93.81 250 TRP A O 1
ATOM 1910 N N . HIS A 1 251 ? -12.419 7.496 8.496 1.00 95.38 251 HIS A N 1
ATOM 1911 C CA . HIS A 1 251 ? -12.162 6.066 8.359 1.00 95.38 251 HIS A CA 1
ATOM 1912 C C . HIS A 1 251 ? -12.460 5.511 6.959 1.00 95.38 251 HIS A C 1
ATOM 1914 O O . HIS A 1 251 ? -11.780 4.588 6.515 1.00 95.38 251 HIS A O 1
ATOM 1920 N N . LYS A 1 252 ? -13.437 6.053 6.218 1.00 95.44 252 LYS A N 1
ATOM 1921 C CA . LYS A 1 252 ? -13.849 5.495 4.914 1.00 95.44 252 LYS A CA 1
ATOM 1922 C C . LYS A 1 252 ? -12.704 5.391 3.899 1.00 95.44 252 LYS A C 1
ATOM 1924 O O . LYS A 1 252 ? -12.591 4.383 3.200 1.00 95.44 252 LYS A O 1
ATOM 1929 N N . GLY A 1 253 ? -11.862 6.421 3.804 1.00 93.44 253 GLY A N 1
ATOM 1930 C CA . GLY A 1 253 ? -10.694 6.416 2.915 1.00 93.44 253 GLY A CA 1
ATOM 1931 C C . GLY A 1 253 ? -9.591 5.468 3.391 1.00 93.44 253 GLY A C 1
ATOM 1932 O O . GLY A 1 253 ? -8.913 4.842 2.573 1.00 93.44 253 GLY A O 1
ATOM 1933 N N . ASP A 1 254 ? -9.473 5.330 4.708 1.00 96.69 254 ASP A N 1
ATOM 1934 C CA . ASP A 1 254 ? -8.351 4.697 5.401 1.00 96.69 254 ASP A CA 1
ATOM 1935 C C . ASP A 1 254 ? -8.594 3.203 5.571 1.00 96.69 254 ASP A C 1
ATOM 1937 O O . ASP A 1 254 ? -7.657 2.418 5.549 1.00 96.69 254 ASP A O 1
ATOM 1941 N N . CYS A 1 255 ? -9.858 2.781 5.636 1.00 97.56 255 CYS A N 1
ATOM 1942 C CA . CYS A 1 255 ? -10.280 1.400 5.836 1.00 97.56 255 CYS A CA 1
ATOM 1943 C C . CYS A 1 255 ? -9.578 0.429 4.872 1.00 97.56 255 CYS A C 1
ATOM 1945 O O . CYS A 1 255 ? -9.009 -0.579 5.290 1.00 97.56 255 CYS A O 1
ATOM 1947 N N . LYS A 1 256 ? -9.543 0.758 3.576 1.00 97.12 256 LYS A N 1
ATOM 1948 C CA . LYS A 1 256 ? -8.868 -0.071 2.560 1.00 97.12 256 LYS A CA 1
ATOM 1949 C C . LYS A 1 256 ? -7.338 -0.026 2.657 1.00 97.12 256 LYS A C 1
ATOM 1951 O O . LYS A 1 256 ? -6.693 -1.003 2.292 1.00 97.12 256 LYS A O 1
ATOM 1956 N N . VAL A 1 257 ? -6.776 1.089 3.129 1.00 97.69 257 VAL A N 1
ATOM 1957 C CA . VAL A 1 257 ? -5.330 1.256 3.332 1.00 97.69 257 VAL A CA 1
ATOM 1958 C C . VAL A 1 257 ? -4.895 0.400 4.516 1.00 97.69 257 VAL A C 1
ATOM 1960 O O . VAL A 1 257 ? -4.005 -0.424 4.356 1.00 97.69 257 VAL A O 1
ATOM 1963 N N . ILE A 1 258 ? -5.597 0.508 5.650 1.00 96.12 258 ILE A N 1
ATOM 1964 C CA . ILE A 1 258 ? -5.395 -0.307 6.858 1.00 96.12 258 ILE A CA 1
ATOM 1965 C C . ILE A 1 258 ? -5.488 -1.793 6.509 1.00 96.12 258 ILE A C 1
ATOM 1967 O O . ILE A 1 258 ? -4.610 -2.571 6.868 1.00 96.12 258 ILE A O 1
ATOM 1971 N N . LYS A 1 259 ? -6.519 -2.189 5.749 1.00 96.44 259 LYS A N 1
ATOM 1972 C CA . LYS A 1 259 ? -6.664 -3.573 5.281 1.00 96.44 259 LYS A CA 1
ATOM 1973 C C . LYS A 1 259 ? -5.459 -4.029 4.451 1.00 96.44 259 LYS A C 1
ATOM 1975 O O . LYS A 1 259 ? -4.988 -5.143 4.642 1.00 96.44 259 LYS A O 1
ATOM 1980 N N . GLY A 1 260 ? -4.986 -3.186 3.531 1.00 96.62 260 GLY A N 1
ATOM 1981 C CA . GLY A 1 260 ? -3.829 -3.482 2.684 1.00 96.62 260 GLY A CA 1
ATOM 1982 C C . GLY A 1 260 ? -2.528 -3.602 3.478 1.00 96.62 260 GLY A C 1
ATOM 1983 O O . GLY A 1 260 ? -1.786 -4.550 3.260 1.00 96.62 260 GLY A O 1
ATOM 1984 N N . ILE A 1 261 ? -2.289 -2.697 4.433 1.00 95.69 261 ILE A N 1
ATOM 1985 C CA . ILE A 1 261 ? -1.131 -2.755 5.338 1.00 95.69 261 ILE A CA 1
ATOM 1986 C C . ILE A 1 261 ? -1.172 -4.052 6.154 1.00 95.69 261 ILE A C 1
ATOM 1988 O O . ILE A 1 261 ? -0.205 -4.806 6.126 1.00 95.69 261 ILE A O 1
ATOM 1992 N N . ASN A 1 262 ? -2.302 -4.360 6.800 1.00 92.94 262 ASN A N 1
ATOM 1993 C CA . ASN A 1 262 ? -2.451 -5.585 7.591 1.00 92.94 262 ASN A CA 1
ATOM 1994 C C . ASN A 1 262 ? -2.244 -6.853 6.751 1.00 92.94 262 ASN A C 1
ATOM 1996 O O . ASN A 1 262 ? -1.607 -7.789 7.203 1.00 92.94 262 ASN A O 1
ATOM 2000 N N . ALA A 1 263 ? -2.748 -6.892 5.516 1.00 93.56 263 ALA A N 1
ATOM 2001 C CA . ALA A 1 263 ? -2.599 -8.066 4.656 1.00 93.56 263 ALA A CA 1
ATOM 2002 C C . ALA A 1 263 ? -1.149 -8.338 4.210 1.00 93.56 263 ALA A C 1
ATOM 2004 O O . ALA A 1 263 ? -0.874 -9.422 3.701 1.00 93.56 263 ALA A O 1
ATOM 2005 N N . ILE A 1 264 ? -0.254 -7.353 4.331 1.00 93.56 264 ILE A N 1
ATOM 2006 C CA . ILE A 1 264 ? 1.143 -7.451 3.887 1.00 93.56 264 ILE A CA 1
ATOM 2007 C C . ILE A 1 264 ? 2.100 -7.569 5.080 1.00 93.56 264 ILE A C 1
ATOM 2009 O O . ILE A 1 264 ? 3.094 -8.281 4.976 1.00 93.56 264 ILE A O 1
ATOM 2013 N N . PHE A 1 265 ? 1.817 -6.872 6.185 1.00 89.75 265 PHE A N 1
ATOM 2014 C CA . PHE A 1 265 ? 2.770 -6.662 7.279 1.00 89.75 265 PHE A CA 1
ATOM 2015 C C . PHE A 1 265 ? 2.296 -7.136 8.664 1.00 89.75 265 PHE A C 1
ATOM 2017 O O . PHE A 1 265 ? 3.085 -7.036 9.604 1.00 89.75 265 PHE A O 1
ATOM 2024 N N . ALA A 1 266 ? 1.042 -7.583 8.822 1.00 74.31 266 ALA A N 1
ATOM 2025 C CA . ALA A 1 266 ? 0.483 -8.010 10.114 1.00 74.31 266 ALA A CA 1
ATOM 2026 C C . ALA A 1 266 ? 0.341 -9.532 10.247 1.00 74.31 266 ALA A C 1
ATOM 2028 O O . ALA A 1 266 ? 0.323 -10.230 9.209 1.00 74.31 266 ALA A O 1
#

Nearest PDB structures (foldseek):
  3ebe-assembly2_B  TM=7.116E-01  e=4.199E-05  Xenopus laevis
  1k8g-assembly3_C  TM=6.798E-01  e=1.482E-03  Sterkiella nova
  4hj9-assembly1_A  TM=5.833E-01  e=1.159E-03  Schizosaccharomyces pombe 972h-
  1ph1-assembly1_A  TM=6.539E-01  e=3.295E-03  Sterkiella nova
  1iyj-assembly2_D  TM=5.835E-01  e=1.354E-02  Rattus norvegicus